Protein AF-A0A7K1GEZ7-F1 (afdb_monomer)

Organism: NCBI:txid2608631

Nearest PDB structures (foldseek):
  7lc1-assembly2_D  TM=5.191E-01  e=5.377E-01  Homo sapiens
  7lc1-assembly1_B  TM=4.819E-01  e=4.495E-01  Homo sapiens
  3voq-assembly1_B  TM=4.378E-01  e=1.241E+00  Homo sapiens
  3voq-assembly1_A  TM=4.626E-01  e=1.318E+00  Homo sapiens
  9bk6-assembly1_A  TM=2.310E-01  e=8.398E+00  synthetic construct

Foldseek 3Di:
DVVVVVVVVVVVVPPLVPPDLVLVVLLQVLLVLQFWGKDAPVHDHDCPCVVVLVVQVVVVVDDDDPSLLADDDNVLVLLQLVLLQVVVVVPDDDDRQDSRQKMKIWGHDDPADDPDPPVPACSQRKMKIDGLLFPWDKAWPDDDPQFKTKIKIFTDDDFDMFMDRDVVCSVVVPTHDGDRMDIHMGGDGNCSVVSSVSSVVSSNVVSVSD

Structure (mmCIF, N/CA/C/O backbone):
data_AF-A0A7K1GEZ7-F1
#
_entry.id   AF-A0A7K1GEZ7-F1
#
loop_
_atom_site.group_PDB
_atom_site.id
_atom_site.type_symbol
_atom_site.label_atom_id
_atom_site.label_alt_id
_atom_site.label_comp_id
_atom_site.label_asym_id
_atom_site.label_entity_id
_atom_site.label_seq_id
_atom_site.pdbx_PDB_ins_code
_atom_site.Cartn_x
_atom_site.Cartn_y
_atom_site.Cartn_z
_atom_site.occupancy
_atom_site.B_iso_or_equiv
_atom_site.auth_seq_id
_atom_site.auth_comp_id
_atom_site.auth_asym_id
_atom_site.auth_atom_id
_atom_site.pdbx_PDB_model_num
ATOM 1 N N . MET A 1 1 ? -52.061 3.712 2.146 1.00 46.78 1 MET A N 1
ATOM 2 C CA . MET A 1 1 ? -51.092 4.282 1.176 1.00 46.78 1 MET A CA 1
ATOM 3 C C . MET A 1 1 ? -49.855 4.947 1.790 1.00 46.78 1 MET A C 1
ATOM 5 O O . MET A 1 1 ? -48.861 5.024 1.088 1.00 46.78 1 MET A O 1
ATOM 9 N N . LYS A 1 2 ? -49.847 5.390 3.061 1.00 44.12 2 LYS A N 1
ATOM 10 C CA . LYS A 1 2 ? -48.649 6.010 3.669 1.00 44.12 2 LYS A CA 1
ATOM 11 C C . LYS A 1 2 ? -47.581 5.017 4.170 1.00 44.12 2 LYS A C 1
ATOM 13 O O . LYS A 1 2 ? -46.416 5.378 4.179 1.00 44.12 2 LYS A O 1
ATOM 18 N N . SER A 1 3 ? -47.938 3.767 4.491 1.00 50.91 3 SER A N 1
ATOM 19 C CA . SER A 1 3 ? -46.967 2.765 4.986 1.00 50.91 3 SER A CA 1
ATOM 20 C C . SER A 1 3 ? -46.185 2.012 3.905 1.00 50.91 3 SER A C 1
ATOM 22 O O . SER A 1 3 ? -45.177 1.393 4.220 1.00 50.91 3 SER A O 1
ATOM 24 N N . LEU A 1 4 ? -46.620 2.051 2.639 1.00 44.72 4 LEU A N 1
ATOM 25 C CA . LEU A 1 4 ? -45.930 1.332 1.556 1.00 44.72 4 LEU A CA 1
ATOM 26 C C . LEU A 1 4 ? -44.699 2.100 1.040 1.00 44.72 4 LEU A C 1
ATOM 28 O O . LEU A 1 4 ? -43.738 1.499 0.574 1.00 44.72 4 LEU A O 1
ATOM 32 N N . ILE A 1 5 ? -44.719 3.432 1.160 1.00 51.38 5 ILE A N 1
ATOM 33 C CA . ILE A 1 5 ? -43.642 4.313 0.687 1.00 51.38 5 ILE A CA 1
ATOM 34 C C . ILE A 1 5 ? -42.434 4.251 1.634 1.00 51.38 5 ILE A C 1
ATOM 36 O O . ILE A 1 5 ? -41.300 4.302 1.173 1.00 51.38 5 ILE A O 1
ATOM 40 N N . THR A 1 6 ? -42.655 4.048 2.937 1.00 50.06 6 THR A N 1
ATOM 41 C CA . THR A 1 6 ? -41.576 3.941 3.933 1.00 50.06 6 THR A CA 1
ATOM 42 C C . THR A 1 6 ? -40.783 2.636 3.822 1.00 50.06 6 THR A C 1
ATOM 44 O O . THR A 1 6 ? -39.606 2.603 4.162 1.00 50.06 6 THR A O 1
ATOM 47 N N . LEU A 1 7 ? -41.403 1.556 3.331 1.00 43.03 7 LEU A N 1
ATOM 48 C CA . LEU A 1 7 ? -40.734 0.260 3.178 1.00 43.03 7 LEU A CA 1
ATOM 49 C C . LEU A 1 7 ? -39.846 0.213 1.920 1.00 43.03 7 LEU A C 1
ATOM 51 O O . LEU A 1 7 ? -38.801 -0.432 1.924 1.00 43.03 7 LEU A O 1
ATOM 55 N N . LEU A 1 8 ? -40.222 0.946 0.864 1.00 43.62 8 LEU A N 1
ATOM 56 C CA . LEU A 1 8 ? -39.434 1.037 -0.369 1.00 43.62 8 LEU A CA 1
ATOM 57 C C . LEU A 1 8 ? -38.213 1.962 -0.246 1.00 43.62 8 LEU A C 1
ATOM 59 O O . LEU A 1 8 ? -37.217 1.734 -0.929 1.00 43.62 8 LEU A O 1
ATOM 63 N N . THR A 1 9 ? -38.241 2.968 0.632 1.00 45.47 9 THR A N 1
ATOM 64 C CA . THR A 1 9 ? -37.072 3.834 0.872 1.00 45.47 9 THR A CA 1
ATOM 65 C C . THR A 1 9 ? -35.997 3.176 1.737 1.00 45.47 9 THR A C 1
ATOM 67 O O . THR A 1 9 ? -34.827 3.511 1.583 1.00 45.47 9 THR A O 1
ATOM 70 N N . LEU A 1 10 ? -36.341 2.190 2.573 1.00 44.19 10 LEU A N 1
ATOM 71 C CA . LEU A 1 10 ? -35.357 1.416 3.345 1.00 44.19 10 LEU A CA 1
ATOM 72 C C . LEU A 1 10 ? -34.621 0.353 2.514 1.00 44.19 10 LEU A C 1
ATOM 74 O O . LEU A 1 10 ? -33.504 -0.025 2.863 1.00 44.19 10 LEU A O 1
ATOM 78 N N . PHE A 1 11 ? -35.188 -0.087 1.387 1.00 39.75 11 PHE A N 1
ATOM 79 C CA . PHE A 1 11 ? -34.549 -1.091 0.528 1.00 39.75 11 PHE A CA 1
ATOM 80 C C . PHE A 1 11 ? -33.395 -0.529 -0.321 1.00 39.75 11 PHE A C 1
ATOM 82 O O . PHE A 1 11 ? -32.536 -1.282 -0.771 1.00 39.75 11 PHE A O 1
ATOM 89 N N . PHE A 1 12 ? -33.319 0.795 -0.495 1.00 42.12 12 PHE A N 1
ATOM 90 C CA . PHE A 1 12 ? -32.225 1.449 -1.225 1.00 42.12 12 PHE A CA 1
ATOM 91 C C . PHE A 1 12 ? -30.972 1.724 -0.377 1.00 42.12 12 PHE A C 1
ATOM 93 O O . PHE A 1 12 ? -29.952 2.138 -0.923 1.00 42.12 12 PHE A O 1
ATOM 100 N N . CYS A 1 13 ? -31.006 1.463 0.934 1.00 41.31 13 CYS A N 1
ATOM 101 C CA . CYS A 1 13 ? -29.849 1.657 1.815 1.00 41.31 13 CYS A CA 1
ATOM 102 C C . CYS A 1 13 ? -29.000 0.391 2.028 1.00 41.31 13 CYS A C 1
ATOM 104 O O . CYS A 1 13 ? -27.970 0.467 2.689 1.00 41.31 13 CYS A O 1
ATOM 106 N N . LEU A 1 14 ? -29.388 -0.754 1.457 1.00 40.16 14 LEU A N 1
ATOM 107 C CA . LEU A 1 14 ? -28.721 -2.047 1.662 1.00 40.16 14 LEU A CA 1
ATOM 108 C C . LEU A 1 14 ? -28.053 -2.593 0.394 1.00 40.16 14 LEU A C 1
ATOM 110 O O . LEU A 1 14 ? -27.965 -3.805 0.203 1.00 40.16 14 LEU A O 1
ATOM 114 N N . THR A 1 15 ? -27.491 -1.730 -0.458 1.00 40.56 15 THR A N 1
ATOM 115 C CA . THR A 1 15 ? -26.377 -2.192 -1.297 1.00 40.56 15 THR A CA 1
ATOM 116 C C . THR A 1 15 ? -25.166 -2.376 -0.387 1.00 40.56 15 THR A C 1
ATOM 118 O O . THR A 1 15 ? -24.282 -1.522 -0.319 1.00 40.56 15 THR A O 1
ATOM 121 N N . CYS A 1 16 ? -25.150 -3.483 0.357 1.00 36.88 16 CYS A N 1
ATOM 122 C CA . CYS A 1 16 ? -23.925 -4.067 0.866 1.00 36.88 16 CYS A CA 1
ATOM 123 C C . CYS A 1 16 ? -23.048 -4.315 -0.361 1.00 36.88 16 CYS A C 1
ATOM 125 O O . CYS A 1 16 ? -23.257 -5.270 -1.107 1.00 36.88 16 CYS A O 1
ATOM 127 N N . TYR A 1 17 ? -22.117 -3.400 -0.620 1.00 42.62 17 TYR A N 1
ATOM 128 C CA . TYR A 1 17 ? -21.063 -3.609 -1.595 1.00 42.62 17 TYR A CA 1
ATOM 129 C C . TYR A 1 17 ? -20.196 -4.743 -1.052 1.00 42.62 17 TYR A C 1
ATOM 131 O O . TYR A 1 17 ? -19.247 -4.502 -0.315 1.00 42.62 17 TYR A O 1
ATOM 139 N N . SER A 1 18 ? -20.535 -5.998 -1.358 1.00 38.00 18 SER A N 1
ATOM 140 C CA . SER A 1 18 ? -19.580 -7.078 -1.154 1.00 38.00 18 SER A CA 1
ATOM 141 C C . SER A 1 18 ? -18.398 -6.772 -2.064 1.00 38.00 18 SER A C 1
ATOM 143 O O . SER A 1 18 ? -18.553 -6.733 -3.285 1.00 38.00 18 SER A O 1
ATOM 145 N N . LEU A 1 19 ? -17.234 -6.500 -1.477 1.00 48.38 19 LEU A N 1
ATOM 146 C CA . LEU A 1 19 ? -15.983 -6.367 -2.217 1.00 48.38 19 LEU A CA 1
ATOM 147 C C . LEU A 1 19 ? -15.743 -7.661 -2.996 1.00 48.38 19 LEU A C 1
ATOM 149 O O . LEU A 1 19 ? -15.244 -8.639 -2.438 1.00 48.38 19 LEU A O 1
ATOM 153 N N . ASN A 1 20 ? -16.090 -7.661 -4.280 1.00 59.59 20 ASN A N 1
ATOM 154 C CA . ASN A 1 20 ? -15.708 -8.734 -5.183 1.00 59.59 20 ASN A CA 1
ATOM 155 C C . ASN A 1 20 ? -14.182 -8.727 -5.326 1.00 59.59 20 ASN A C 1
ATOM 157 O O . ASN A 1 20 ? -13.554 -7.667 -5.274 1.00 59.59 20 ASN A O 1
ATOM 161 N N . ASN A 1 21 ? -13.582 -9.897 -5.560 1.00 68.25 21 ASN A N 1
ATOM 162 C CA . ASN A 1 21 ? -12.140 -10.016 -5.824 1.00 68.25 21 ASN A CA 1
ATOM 163 C C . ASN A 1 21 ? -11.666 -9.047 -6.926 1.00 68.25 21 ASN A C 1
ATOM 165 O O . ASN A 1 21 ? -10.562 -8.522 -6.839 1.00 68.25 21 ASN A O 1
ATOM 169 N N . ASN A 1 22 ? -12.549 -8.703 -7.870 1.00 82.31 22 ASN A N 1
ATOM 170 C CA . ASN A 1 22 ? -12.292 -7.727 -8.925 1.00 82.31 22 ASN A CA 1
ATOM 171 C C . ASN A 1 22 ? -11.896 -6.322 -8.414 1.00 82.31 22 ASN A C 1
ATOM 173 O O . ASN A 1 22 ? -11.003 -5.705 -8.980 1.00 82.31 22 ASN A O 1
ATOM 177 N N . ASP A 1 23 ? -12.504 -5.807 -7.335 1.00 88.75 23 ASP A N 1
ATOM 178 C CA . ASP A 1 23 ? -12.133 -4.486 -6.790 1.00 88.75 23 ASP A CA 1
ATOM 179 C C . ASP A 1 23 ? -10.737 -4.504 -6.144 1.00 88.75 23 ASP A C 1
ATOM 181 O O . ASP A 1 23 ? -10.025 -3.497 -6.165 1.00 88.75 23 ASP A O 1
ATOM 185 N N . TRP A 1 24 ? -10.349 -5.642 -5.559 1.00 92.19 24 TRP A N 1
ATOM 186 C CA . TRP A 1 24 ? -9.016 -5.824 -4.988 1.00 92.19 24 TRP A CA 1
ATOM 187 C C . TRP A 1 24 ? -7.954 -5.944 -6.078 1.00 92.19 24 TRP A C 1
ATOM 189 O O . TRP A 1 24 ? -6.945 -5.248 -6.008 1.00 92.19 24 TRP A O 1
ATOM 199 N N . ASP A 1 25 ? -8.208 -6.755 -7.104 1.00 91.69 25 ASP A N 1
ATOM 200 C CA . ASP A 1 25 ? -7.295 -6.920 -8.237 1.00 91.69 25 ASP A CA 1
ATOM 201 C C . ASP A 1 25 ? -7.085 -5.575 -8.960 1.00 91.69 25 ASP A C 1
ATOM 203 O O . ASP A 1 25 ? -5.953 -5.142 -9.175 1.00 91.69 25 ASP A O 1
ATOM 207 N N . GLU A 1 26 ? -8.163 -4.822 -9.199 1.00 93.88 26 GLU A N 1
ATOM 208 C CA . GLU A 1 26 ? -8.089 -3.457 -9.722 1.00 93.88 26 GLU A CA 1
ATOM 209 C C . GLU A 1 26 ? -7.278 -2.510 -8.818 1.00 93.88 26 GLU A C 1
ATOM 211 O O . GLU A 1 26 ? -6.559 -1.622 -9.301 1.00 93.88 26 GLU A O 1
ATOM 216 N N . LEU A 1 27 ? -7.420 -2.627 -7.495 1.00 95.19 27 LEU A N 1
ATOM 217 C CA . LEU A 1 27 ? -6.650 -1.816 -6.559 1.00 95.19 27 LEU A CA 1
ATOM 218 C C . LEU A 1 27 ? -5.159 -2.155 -6.649 1.00 95.19 27 LEU A C 1
ATOM 220 O O . LEU A 1 27 ? -4.364 -1.222 -6.770 1.00 95.19 27 LEU A O 1
ATOM 224 N N . ILE A 1 28 ? -4.804 -3.442 -6.652 1.00 93.50 28 ILE A N 1
ATOM 225 C CA . ILE A 1 28 ? -3.429 -3.933 -6.812 1.00 93.50 28 ILE A CA 1
ATOM 226 C C . ILE A 1 28 ? -2.803 -3.373 -8.088 1.00 93.50 28 ILE A C 1
ATOM 228 O O . ILE A 1 28 ? -1.746 -2.751 -8.017 1.00 93.50 28 ILE A O 1
ATOM 232 N N . GLU A 1 29 ? -3.485 -3.482 -9.230 1.00 92.56 29 GLU A N 1
ATOM 233 C CA . GLU A 1 29 ? -2.995 -2.928 -10.499 1.00 92.56 29 GLU A CA 1
ATOM 234 C C . GLU A 1 29 ? -2.720 -1.424 -10.401 1.00 92.56 29 GLU A C 1
ATOM 236 O O . GLU A 1 29 ? -1.674 -0.935 -10.826 1.00 92.56 29 GLU A O 1
ATOM 241 N N . SER A 1 30 ? -3.643 -0.667 -9.798 1.00 94.00 30 SER A N 1
ATOM 242 C CA . SER A 1 30 ? -3.446 0.777 -9.634 1.00 94.00 30 SER A CA 1
ATOM 243 C C . SER A 1 30 ? -2.365 1.139 -8.614 1.00 94.00 30 SER A C 1
ATOM 245 O O . SER A 1 30 ? -1.793 2.224 -8.705 1.00 94.00 30 SER A O 1
ATOM 247 N N . ALA A 1 31 ? -2.098 0.263 -7.644 1.00 93.75 31 ALA A N 1
ATOM 248 C CA . ALA A 1 31 ? -1.025 0.428 -6.676 1.00 93.75 31 ALA A CA 1
ATOM 249 C C . ALA A 1 31 ? 0.337 0.181 -7.337 1.00 93.75 31 ALA A C 1
ATOM 251 O O . ALA A 1 31 ? 1.254 0.981 -7.146 1.00 93.75 31 ALA A O 1
ATOM 252 N N . HIS A 1 32 ? 0.454 -0.839 -8.196 1.00 90.38 32 HIS A N 1
ATOM 253 C CA . HIS A 1 32 ? 1.672 -1.070 -8.979 1.00 90.38 32 HIS A CA 1
ATOM 254 C C . HIS A 1 32 ? 2.007 0.141 -9.848 1.00 90.38 32 HIS A C 1
ATOM 256 O O . HIS A 1 32 ? 3.144 0.606 -9.885 1.00 90.38 32 HIS A O 1
ATOM 262 N N . ASP A 1 33 ? 0.978 0.734 -10.448 1.00 88.62 33 ASP A N 1
ATOM 263 C CA . ASP A 1 33 ? 1.053 1.971 -11.219 1.00 88.62 33 ASP A CA 1
ATOM 264 C C . ASP A 1 33 ? 1.638 3.165 -10.439 1.00 88.62 33 ASP A C 1
ATOM 266 O O . ASP A 1 33 ? 2.107 4.128 -11.055 1.00 88.62 33 ASP A O 1
ATOM 270 N N . ILE A 1 34 ? 1.602 3.120 -9.102 1.00 89.19 34 ILE A N 1
ATOM 271 C CA . ILE A 1 34 ? 2.198 4.123 -8.216 1.00 89.19 34 ILE A CA 1
ATOM 272 C C . ILE A 1 34 ? 3.382 3.611 -7.389 1.00 89.19 34 ILE A C 1
ATOM 274 O O . ILE A 1 34 ? 3.847 4.345 -6.522 1.00 89.19 34 ILE A O 1
ATOM 278 N N . GLY A 1 35 ? 3.924 2.431 -7.707 1.00 86.62 35 GLY A N 1
ATOM 279 C CA . GLY A 1 35 ? 5.172 1.928 -7.120 1.00 86.62 35 GLY A CA 1
ATOM 280 C C . GLY A 1 35 ? 4.988 1.126 -5.840 1.00 86.62 35 GLY A C 1
ATOM 281 O O . GLY A 1 35 ? 5.929 1.001 -5.063 1.00 86.62 35 GLY A O 1
ATOM 282 N N . TYR A 1 36 ? 3.794 0.577 -5.609 1.00 90.00 36 TYR A N 1
ATOM 283 C CA . TYR A 1 36 ? 3.517 -0.258 -4.444 1.00 90.00 36 TYR A CA 1
ATOM 284 C C . TYR A 1 36 ? 2.779 -1.538 -4.809 1.00 90.00 36 TYR A C 1
ATOM 286 O O . TYR A 1 36 ? 1.773 -1.500 -5.506 1.00 90.00 36 TYR A O 1
ATOM 294 N N . CYS A 1 37 ? 3.205 -2.661 -4.244 1.00 90.88 37 CYS A N 1
ATOM 295 C CA . CYS A 1 37 ? 2.381 -3.857 -4.123 1.00 90.88 37 CYS A CA 1
ATOM 296 C C . CYS A 1 37 ? 1.632 -3.824 -2.784 1.00 90.88 37 CYS A C 1
ATOM 298 O O . CYS A 1 37 ? 2.192 -3.384 -1.779 1.00 90.88 37 CYS A O 1
ATOM 300 N N . LEU A 1 38 ? 0.379 -4.288 -2.751 1.00 94.50 38 LEU A N 1
ATOM 301 C CA . LEU A 1 38 ? -0.410 -4.325 -1.514 1.00 94.50 38 LEU A CA 1
ATOM 302 C C . LEU A 1 38 ? -0.593 -5.746 -0.991 1.00 94.50 38 LEU A C 1
ATOM 304 O O . LEU A 1 38 ? -0.631 -6.709 -1.757 1.00 94.50 38 LEU A O 1
ATOM 308 N N . TYR A 1 39 ? -0.777 -5.854 0.320 1.00 94.44 39 TYR A N 1
ATOM 309 C CA . TYR A 1 39 ? -1.164 -7.081 1.000 1.00 94.44 39 TYR A CA 1
ATOM 310 C C . TYR A 1 39 ? -2.253 -6.816 2.044 1.00 94.44 39 TYR A C 1
ATOM 312 O O . TYR A 1 39 ? -2.195 -5.839 2.790 1.00 94.44 39 TYR A O 1
ATOM 320 N N . ASN A 1 40 ? -3.232 -7.717 2.111 1.00 94.81 40 ASN A N 1
ATOM 321 C CA . ASN A 1 40 ? -4.247 -7.795 3.156 1.00 94.81 40 ASN A CA 1
ATOM 322 C C . ASN A 1 40 ? -4.573 -9.274 3.398 1.00 94.81 40 ASN A C 1
ATOM 324 O O . ASN A 1 40 ? -4.687 -10.041 2.446 1.00 94.81 40 ASN A O 1
ATOM 328 N N . VAL A 1 41 ? -4.758 -9.666 4.659 1.00 92.75 41 VAL A N 1
ATOM 329 C CA . VAL A 1 41 ? -4.885 -11.081 5.054 1.00 92.75 41 VAL A CA 1
ATOM 330 C C . VAL A 1 41 ? -6.129 -11.793 4.501 1.00 92.75 41 VAL A C 1
ATOM 332 O O . VAL A 1 41 ? -6.136 -13.015 4.406 1.00 92.75 41 VAL A O 1
ATOM 335 N N . ASN A 1 42 ? -7.179 -11.054 4.126 1.00 90.06 42 ASN A N 1
ATOM 336 C CA . ASN A 1 42 ? -8.421 -11.618 3.580 1.00 90.06 42 ASN A CA 1
ATOM 337 C C . ASN A 1 42 ? -8.506 -11.530 2.054 1.00 90.06 42 ASN A C 1
ATOM 339 O O . ASN A 1 42 ? -9.554 -11.828 1.475 1.00 90.06 42 ASN A O 1
ATOM 343 N N . LYS A 1 43 ? -7.464 -11.025 1.398 1.00 91.50 43 LYS A N 1
ATOM 344 C CA . LYS A 1 43 ? -7.471 -10.777 -0.038 1.00 91.50 43 LYS A CA 1
ATOM 345 C C . LYS A 1 43 ? -6.469 -11.684 -0.730 1.00 91.50 43 LYS A C 1
ATOM 347 O O . LYS A 1 43 ? -5.502 -12.140 -0.132 1.00 91.50 43 LYS A O 1
ATOM 352 N N . LYS A 1 44 ? -6.719 -11.946 -2.013 1.00 90.75 44 LYS A N 1
ATOM 353 C CA . LYS A 1 44 ? -5.822 -12.748 -2.842 1.00 90.75 44 LYS A CA 1
ATOM 354 C C . LYS A 1 44 ? -4.434 -12.097 -2.881 1.00 90.75 44 LYS A C 1
ATOM 356 O O . LYS A 1 44 ? -4.323 -10.896 -3.143 1.00 90.75 44 LYS A O 1
ATOM 361 N N . PHE A 1 45 ? -3.396 -12.897 -2.637 1.00 90.69 45 PHE A N 1
ATOM 362 C CA . PHE A 1 45 ? -2.010 -12.453 -2.722 1.00 90.69 45 PHE A CA 1
ATOM 363 C C . PHE A 1 45 ? -1.630 -12.059 -4.157 1.00 90.69 45 PHE A C 1
ATOM 365 O O . PHE A 1 45 ? -2.084 -12.665 -5.134 1.00 90.69 45 PHE A O 1
ATOM 372 N N . CYS A 1 46 ? -0.807 -11.018 -4.289 1.00 88.88 46 CYS A N 1
ATOM 373 C CA . CYS A 1 46 ? -0.346 -10.541 -5.585 1.00 88.88 46 CYS A CA 1
ATOM 374 C C . CYS A 1 46 ? 0.778 -11.433 -6.122 1.00 88.88 46 CYS A C 1
ATOM 376 O O . CYS A 1 46 ? 1.887 -11.438 -5.596 1.00 88.88 46 CYS A O 1
ATOM 378 N N . ASN A 1 47 ? 0.502 -12.125 -7.226 1.00 82.88 47 ASN A N 1
ATOM 379 C CA . ASN A 1 47 ? 1.444 -13.057 -7.850 1.00 82.88 47 ASN A CA 1
ATOM 380 C C . ASN A 1 47 ? 2.208 -12.462 -9.047 1.00 82.88 47 ASN A C 1
ATOM 382 O O . ASN A 1 47 ? 2.990 -13.174 -9.670 1.00 82.88 47 ASN A O 1
ATOM 386 N N . GLN A 1 48 ? 2.010 -11.177 -9.377 1.00 81.25 48 GLN A N 1
ATOM 387 C CA . GLN A 1 48 ? 2.624 -10.551 -10.565 1.00 81.25 48 GLN A CA 1
ATOM 388 C C . GLN A 1 48 ? 4.158 -10.482 -10.500 1.00 81.25 48 GLN A C 1
ATOM 390 O O . GLN A 1 48 ? 4.807 -10.303 -11.522 1.00 81.25 48 GLN A O 1
ATOM 395 N N . HIS A 1 49 ? 4.737 -10.661 -9.313 1.00 76.81 49 HIS A N 1
ATOM 396 C CA . HIS A 1 49 ? 6.178 -10.556 -9.075 1.00 76.81 49 HIS A CA 1
ATOM 397 C C . HIS A 1 49 ? 6.885 -11.921 -9.015 1.00 76.81 49 HIS A C 1
ATOM 399 O O . HIS A 1 49 ? 8.098 -11.980 -8.842 1.00 76.81 49 HIS A O 1
ATOM 405 N N . ILE A 1 50 ? 6.148 -13.033 -9.144 1.00 73.69 50 ILE A N 1
ATOM 406 C CA . ILE A 1 50 ? 6.699 -14.392 -8.987 1.00 73.69 50 ILE A CA 1
ATOM 407 C C . ILE A 1 50 ? 7.653 -14.756 -10.126 1.00 73.69 50 ILE A C 1
ATOM 409 O O . ILE A 1 50 ? 8.690 -15.367 -9.883 1.00 73.69 50 ILE A O 1
ATOM 413 N N . GLU A 1 51 ? 7.320 -14.394 -11.363 1.00 72.38 51 GLU A N 1
ATOM 414 C CA . GLU A 1 51 ? 8.160 -14.709 -12.524 1.00 72.38 51 GLU A CA 1
ATOM 415 C C . GLU A 1 51 ? 9.505 -13.982 -12.447 1.00 72.38 51 GLU A C 1
ATOM 417 O O . GLU A 1 51 ? 10.550 -14.606 -12.618 1.00 72.38 51 GLU A O 1
ATOM 422 N N . GLU A 1 52 ? 9.479 -12.697 -12.091 1.00 70.88 52 GLU A N 1
ATOM 423 C CA . GLU A 1 52 ? 10.682 -11.888 -11.897 1.00 70.88 52 GLU A CA 1
ATOM 424 C C . GLU A 1 52 ? 11.523 -12.391 -10.719 1.00 70.88 52 GLU A C 1
ATOM 426 O O . GLU A 1 52 ? 12.739 -12.521 -10.834 1.00 70.88 52 GLU A O 1
ATOM 431 N N . TYR A 1 53 ? 10.883 -12.771 -9.609 1.00 71.44 53 TYR A N 1
ATOM 432 C CA . TYR A 1 53 ? 11.564 -13.432 -8.497 1.00 71.44 53 TYR A CA 1
ATOM 433 C C . TYR A 1 53 ? 12.280 -14.711 -8.949 1.00 71.44 53 TYR A C 1
ATOM 435 O O . TYR A 1 53 ? 13.464 -14.888 -8.673 1.00 71.44 53 TYR A O 1
ATOM 443 N N . ASN A 1 54 ? 11.579 -15.596 -9.662 1.00 73.38 54 ASN A N 1
ATOM 444 C CA . ASN A 1 54 ? 12.142 -16.861 -10.133 1.00 73.38 54 ASN A CA 1
ATOM 445 C C . ASN A 1 54 ? 13.298 -16.636 -11.114 1.00 73.38 54 ASN A C 1
ATOM 447 O O . ASN A 1 54 ? 14.287 -17.369 -11.066 1.00 73.38 54 ASN A O 1
ATOM 451 N N . ARG A 1 55 ? 13.191 -15.618 -11.978 1.00 73.69 55 ARG A N 1
ATOM 452 C CA . ARG A 1 55 ? 14.263 -15.196 -12.885 1.00 73.69 55 ARG A CA 1
ATOM 453 C C . ARG A 1 55 ? 15.498 -14.755 -12.099 1.00 73.69 55 ARG A C 1
ATOM 455 O O . ARG A 1 55 ? 16.568 -15.314 -12.309 1.00 73.69 55 ARG A O 1
ATOM 462 N N . LEU A 1 56 ? 15.333 -13.824 -11.159 1.00 69.00 56 LEU A N 1
ATOM 463 C CA . LEU A 1 56 ? 16.426 -13.286 -10.348 1.00 69.00 56 LEU A CA 1
ATOM 464 C C . LEU A 1 56 ? 17.103 -14.364 -9.489 1.00 69.00 56 LEU A C 1
ATOM 466 O O . LEU A 1 56 ? 18.325 -14.424 -9.453 1.00 69.00 56 LEU A O 1
ATOM 470 N N . VAL A 1 57 ? 16.333 -15.255 -8.854 1.00 69.94 57 VAL A N 1
ATOM 471 C CA . VAL A 1 57 ? 16.878 -16.382 -8.071 1.00 69.94 57 VAL A CA 1
ATOM 472 C C . VAL A 1 57 ? 17.733 -17.306 -8.938 1.00 69.94 57 VAL A C 1
ATOM 474 O O . VAL A 1 57 ? 18.790 -17.754 -8.498 1.00 69.94 57 VAL A O 1
ATOM 477 N N . LYS A 1 58 ? 17.283 -17.593 -10.165 1.00 74.38 58 LYS A N 1
ATOM 478 C CA . LYS A 1 58 ? 18.006 -18.455 -11.104 1.00 74.38 58 LYS A CA 1
ATOM 479 C C . LYS A 1 58 ? 19.295 -17.806 -11.617 1.00 74.38 58 LYS A C 1
ATOM 481 O O . LYS A 1 58 ? 20.255 -18.517 -11.868 1.00 74.38 58 LYS A O 1
ATOM 486 N N . GLU A 1 59 ? 19.310 -16.487 -11.788 1.00 70.00 59 GLU A N 1
ATOM 487 C CA . GLU A 1 59 ? 20.482 -15.747 -12.274 1.00 70.00 59 GLU A CA 1
ATOM 488 C C . GLU A 1 59 ? 21.574 -15.570 -11.216 1.00 70.00 59 GLU A C 1
ATOM 490 O O . GLU A 1 59 ? 22.735 -15.401 -11.579 1.00 70.00 59 GLU A O 1
ATOM 495 N N . THR A 1 60 ? 21.231 -15.598 -9.925 1.00 63.50 60 THR A N 1
ATOM 496 C CA . THR A 1 60 ? 22.204 -15.287 -8.870 1.00 63.50 60 THR A CA 1
ATOM 497 C C . THR A 1 60 ? 23.108 -16.446 -8.452 1.00 63.50 60 THR A C 1
ATOM 499 O O . THR A 1 60 ? 24.175 -16.133 -7.955 1.00 63.50 60 THR A O 1
ATOM 502 N N . GLU A 1 61 ? 22.722 -17.715 -8.664 1.00 59.44 61 GLU A N 1
ATOM 503 C CA . GLU A 1 61 ? 23.412 -19.003 -8.352 1.00 59.44 61 GLU A CA 1
ATOM 504 C C . GLU A 1 61 ? 24.203 -19.182 -7.024 1.00 59.44 61 GLU A C 1
ATOM 506 O O . GLU A 1 61 ? 24.379 -20.322 -6.612 1.00 59.44 61 GLU A O 1
ATOM 511 N N . ASP A 1 62 ? 24.602 -18.146 -6.289 1.00 50.78 62 ASP A N 1
ATOM 512 C CA . ASP A 1 62 ? 25.191 -18.190 -4.951 1.00 50.78 62 ASP A CA 1
ATOM 513 C C . ASP A 1 62 ? 25.218 -16.776 -4.333 1.00 50.78 62 ASP A C 1
ATOM 515 O O . ASP A 1 62 ? 25.327 -15.779 -5.044 1.00 50.78 62 ASP A O 1
ATOM 519 N N . VAL A 1 63 ? 25.195 -16.710 -2.995 1.00 47.28 63 VAL A N 1
ATOM 520 C CA . VAL A 1 63 ? 25.099 -15.520 -2.109 1.00 47.28 63 VAL A CA 1
ATOM 521 C C . VAL A 1 63 ? 23.652 -15.192 -1.708 1.00 47.28 63 VAL A C 1
ATOM 523 O O . VAL A 1 63 ? 22.808 -14.875 -2.543 1.00 47.28 63 VAL A O 1
ATOM 526 N N . GLU A 1 64 ? 23.370 -15.290 -0.399 1.00 51.84 64 GLU A N 1
ATOM 527 C CA . GLU A 1 64 ? 22.075 -14.997 0.242 1.00 51.84 64 GLU A CA 1
ATOM 528 C C . GLU A 1 64 ? 21.331 -13.838 -0.450 1.00 51.84 64 GLU A C 1
ATOM 530 O O . GLU A 1 64 ? 21.850 -12.718 -0.480 1.00 51.84 64 GLU A O 1
ATOM 535 N N . PRO A 1 65 ? 20.140 -14.054 -1.038 1.00 51.22 65 PRO A N 1
ATOM 536 C CA . PRO A 1 65 ? 19.746 -13.228 -2.163 1.00 51.22 65 PRO A CA 1
ATOM 537 C C . PRO A 1 65 ? 19.270 -11.850 -1.704 1.00 51.22 65 PRO A C 1
ATOM 539 O O . PRO A 1 65 ? 18.176 -11.693 -1.155 1.00 51.22 65 PRO A O 1
ATOM 542 N N . GLU A 1 66 ? 20.004 -10.812 -2.098 1.00 53.56 66 GLU A N 1
ATOM 543 C CA . GLU A 1 66 ? 19.472 -9.449 -2.237 1.00 53.56 66 GLU A CA 1
ATOM 544 C C . GLU A 1 66 ? 18.256 -9.396 -3.193 1.00 53.56 66 GLU A C 1
ATOM 546 O O . GLU A 1 66 ? 17.524 -8.411 -3.242 1.00 53.56 66 GLU A O 1
ATOM 551 N N . VAL A 1 67 ? 17.955 -10.496 -3.899 1.00 54.09 67 VAL A N 1
ATOM 552 C CA . VAL A 1 67 ? 16.717 -10.724 -4.665 1.00 54.09 67 VAL A CA 1
ATOM 553 C C . VAL A 1 67 ? 15.454 -10.495 -3.819 1.00 54.09 67 VAL A C 1
ATOM 555 O O . VAL A 1 67 ? 14.408 -10.099 -4.338 1.00 54.09 67 VAL A O 1
ATOM 558 N N . HIS A 1 68 ? 15.531 -10.671 -2.497 1.00 54.72 68 HIS A N 1
ATOM 559 C CA . HIS A 1 68 ? 14.414 -10.380 -1.599 1.00 54.72 68 HIS A CA 1
ATOM 560 C C . HIS A 1 68 ? 14.040 -8.885 -1.513 1.00 54.72 68 HIS A C 1
ATOM 562 O O . HIS A 1 68 ? 12.999 -8.559 -0.944 1.00 54.72 68 HIS A O 1
ATOM 568 N N . HIS A 1 69 ? 14.839 -7.975 -2.085 1.00 56.22 69 HIS A N 1
ATOM 569 C CA . HIS A 1 69 ? 14.522 -6.542 -2.163 1.00 56.22 69 HIS A CA 1
ATOM 570 C C . HIS A 1 69 ? 13.403 -6.218 -3.154 1.00 56.22 69 HIS A C 1
ATOM 572 O O . HIS A 1 69 ? 12.811 -5.143 -3.067 1.00 56.22 69 HIS A O 1
ATOM 578 N N . PHE A 1 70 ? 13.134 -7.113 -4.106 1.00 59.88 70 PHE A N 1
ATOM 579 C CA . PHE A 1 70 ? 12.281 -6.805 -5.252 1.00 59.88 70 PHE A CA 1
ATOM 580 C C . PHE A 1 70 ? 10.869 -7.363 -5.113 1.00 59.88 70 PHE A C 1
ATOM 582 O O . PHE A 1 70 ? 9.944 -6.839 -5.731 1.00 59.88 70 PHE A O 1
ATOM 589 N N . VAL A 1 71 ? 10.684 -8.404 -4.293 1.00 72.19 71 VAL A N 1
ATOM 590 C CA . VAL A 1 71 ? 9.426 -9.155 -4.244 1.00 72.19 71 VAL A CA 1
ATOM 591 C C . VAL A 1 71 ? 8.977 -9.410 -2.813 1.00 72.19 71 VAL A C 1
ATOM 593 O O . VAL A 1 71 ? 9.662 -10.047 -2.013 1.00 72.19 71 VAL A O 1
ATOM 596 N N . MET A 1 72 ? 7.770 -8.936 -2.506 1.00 79.12 72 MET A N 1
ATOM 597 C CA . MET A 1 72 ? 7.084 -9.247 -1.259 1.00 79.12 72 MET A CA 1
ATOM 598 C C . MET A 1 72 ? 6.771 -10.748 -1.194 1.00 79.12 72 MET A C 1
ATOM 600 O O . MET A 1 72 ? 6.224 -11.305 -2.142 1.00 79.12 72 MET A O 1
ATOM 604 N N . ARG A 1 73 ? 7.060 -11.399 -0.060 1.00 81.06 73 ARG A N 1
ATOM 605 C CA . ARG A 1 73 ? 6.595 -12.765 0.237 1.00 81.06 73 ARG A CA 1
ATOM 606 C C . ARG A 1 73 ? 5.351 -12.729 1.115 1.00 81.06 73 ARG A C 1
ATOM 608 O O . ARG A 1 73 ? 5.306 -11.969 2.084 1.00 81.06 73 ARG A O 1
ATOM 615 N N . GLU A 1 74 ? 4.378 -13.586 0.816 1.00 86.94 74 GLU A N 1
ATOM 616 C CA . GLU A 1 74 ? 3.106 -13.637 1.546 1.00 86.94 74 GLU A CA 1
ATOM 617 C C . GLU A 1 74 ? 3.302 -13.922 3.039 1.00 86.94 74 GLU A C 1
ATOM 619 O O . GLU A 1 74 ? 2.746 -13.220 3.879 1.00 86.94 74 GLU A O 1
ATOM 624 N N . GLU A 1 75 ? 4.153 -14.892 3.381 1.00 86.56 75 GLU A N 1
ATOM 625 C CA . GLU A 1 75 ? 4.437 -15.256 4.773 1.00 86.56 75 GLU A CA 1
ATOM 626 C C . GLU A 1 75 ? 4.981 -14.069 5.584 1.00 86.56 75 GLU A C 1
ATOM 628 O O . GLU A 1 75 ? 4.528 -13.805 6.700 1.00 86.56 75 GLU A O 1
ATOM 633 N N . TRP A 1 76 ? 5.910 -13.304 5.005 1.00 85.31 76 TRP A N 1
ATOM 634 C CA . TRP A 1 76 ? 6.503 -12.136 5.656 1.00 85.31 76 TRP A CA 1
ATOM 635 C C . TRP A 1 76 ? 5.498 -11.000 5.811 1.00 85.31 76 TRP A C 1
ATOM 637 O O . TRP A 1 76 ? 5.410 -10.392 6.880 1.00 85.31 76 TRP A O 1
ATOM 647 N N . ALA A 1 77 ? 4.698 -10.742 4.776 1.00 88.50 77 ALA A N 1
ATOM 648 C CA . ALA A 1 77 ? 3.640 -9.744 4.830 1.00 88.50 77 ALA A CA 1
ATOM 649 C C . ALA A 1 77 ? 2.580 -10.111 5.883 1.00 88.50 77 ALA A C 1
ATOM 651 O O . ALA A 1 77 ? 2.189 -9.263 6.689 1.00 88.50 77 ALA A O 1
ATOM 652 N N . LYS A 1 78 ? 2.188 -11.389 5.954 1.00 90.75 78 LYS A N 1
ATOM 653 C CA . LYS A 1 78 ? 1.276 -11.915 6.975 1.00 90.75 78 LYS A CA 1
ATOM 654 C C . LYS A 1 78 ? 1.831 -11.721 8.377 1.00 90.75 78 LYS A C 1
ATOM 656 O O . LYS A 1 78 ? 1.157 -11.121 9.209 1.00 90.75 78 LYS A O 1
ATOM 661 N N . ASN A 1 79 ? 3.057 -12.177 8.627 1.00 87.75 79 ASN A N 1
ATOM 662 C CA . ASN A 1 79 ? 3.711 -12.026 9.924 1.00 87.75 79 ASN A CA 1
ATOM 663 C C . ASN A 1 79 ? 3.777 -10.546 10.341 1.00 87.75 79 ASN A C 1
ATOM 665 O O . ASN A 1 79 ? 3.425 -10.189 11.467 1.00 87.75 79 ASN A O 1
ATOM 669 N N . ARG A 1 80 ? 4.139 -9.659 9.406 1.00 87.94 80 ARG A N 1
ATOM 670 C CA . ARG A 1 80 ? 4.241 -8.222 9.664 1.00 87.94 80 ARG A CA 1
ATOM 671 C C . ARG A 1 80 ? 2.923 -7.610 10.124 1.00 87.94 80 ARG A C 1
ATOM 673 O O . ARG A 1 80 ? 2.907 -6.879 11.113 1.00 87.94 80 ARG A O 1
ATOM 680 N N . VAL A 1 81 ? 1.842 -7.889 9.403 1.00 90.31 81 VAL A N 1
ATOM 681 C CA . VAL A 1 81 ? 0.520 -7.332 9.700 1.00 90.31 81 VAL A CA 1
ATOM 682 C C . VAL A 1 81 ? -0.024 -7.891 11.020 1.00 90.31 81 VAL A C 1
ATOM 684 O O . VAL A 1 81 ? -0.535 -7.124 11.834 1.00 90.31 81 VAL A O 1
ATOM 687 N N . THR A 1 82 ? 0.165 -9.186 11.287 1.00 89.56 82 THR A N 1
ATOM 688 C CA . THR A 1 82 ? -0.231 -9.816 12.557 1.00 89.56 82 THR A CA 1
ATOM 689 C C . THR A 1 82 ? 0.549 -9.250 13.744 1.00 89.56 82 THR A C 1
ATOM 691 O O . THR A 1 82 ? -0.057 -8.801 14.713 1.00 89.56 82 THR A O 1
ATOM 694 N N . THR A 1 83 ? 1.881 -9.176 13.650 1.00 86.69 83 THR A N 1
ATOM 695 C CA . THR A 1 83 ? 2.729 -8.624 14.721 1.00 86.69 83 THR A CA 1
ATOM 696 C C . THR A 1 83 ? 2.377 -7.163 15.005 1.00 86.69 83 THR A C 1
ATOM 698 O O . THR A 1 83 ? 2.369 -6.735 16.160 1.00 86.69 83 THR A O 1
ATOM 701 N N . TRP A 1 84 ? 2.076 -6.376 13.965 1.00 86.75 84 TRP A N 1
ATOM 702 C CA . TRP A 1 84 ? 1.625 -4.996 14.141 1.00 86.75 84 TRP A CA 1
ATOM 703 C C . TRP A 1 84 ? 0.296 -4.924 14.896 1.00 86.75 84 TRP A C 1
ATOM 705 O O . TRP A 1 84 ? 0.197 -4.181 15.873 1.00 86.75 84 TRP A O 1
ATOM 715 N N . ALA A 1 85 ? -0.689 -5.732 14.493 1.00 87.06 85 ALA A N 1
ATOM 716 C CA . ALA A 1 85 ? -1.981 -5.804 15.166 1.00 87.06 85 ALA A CA 1
ATOM 717 C C . ALA A 1 85 ? -1.835 -6.167 16.652 1.00 87.06 85 ALA A C 1
ATOM 719 O O . ALA A 1 85 ? -2.466 -5.540 17.495 1.00 87.06 85 ALA A O 1
ATOM 720 N N . GLU A 1 86 ? -0.961 -7.119 16.987 1.00 82.94 86 GLU A N 1
ATOM 721 C CA . GLU A 1 86 ? -0.700 -7.547 18.366 1.00 82.94 86 GLU A CA 1
ATOM 722 C C . GLU A 1 86 ? 0.023 -6.474 19.189 1.00 82.94 86 GLU A C 1
ATOM 724 O O . GLU A 1 86 ? -0.403 -6.147 20.296 1.00 82.94 86 GLU A O 1
ATOM 729 N N . ARG A 1 87 ? 1.098 -5.865 18.676 1.00 75.94 87 ARG A N 1
ATOM 730 C CA . ARG A 1 87 ? 1.898 -4.927 19.483 1.00 75.94 87 ARG A CA 1
ATOM 731 C C . ARG A 1 87 ? 1.196 -3.605 19.767 1.00 75.94 87 ARG A C 1
ATOM 733 O O . ARG A 1 87 ? 1.462 -3.018 20.811 1.00 75.94 87 ARG A O 1
ATOM 740 N N . VAL A 1 88 ? 0.297 -3.140 18.897 1.00 67.81 88 VAL A N 1
ATOM 741 C CA . VAL A 1 88 ? -0.490 -1.919 19.158 1.00 67.81 88 VAL A CA 1
ATOM 742 C C . VAL A 1 88 ? -1.475 -2.117 20.313 1.00 67.81 88 VAL A C 1
ATOM 744 O O . VAL A 1 88 ? -1.742 -1.163 21.039 1.00 67.81 88 VAL A O 1
ATOM 747 N N . THR A 1 89 ? -1.934 -3.349 20.556 1.00 54.12 89 THR A N 1
ATOM 748 C CA . THR A 1 89 ? -2.801 -3.658 21.710 1.00 54.12 89 THR A CA 1
ATOM 749 C C . THR A 1 89 ? -2.110 -3.594 23.061 1.00 54.12 89 THR A C 1
ATOM 751 O O . THR A 1 89 ? -2.786 -3.507 24.079 1.00 54.12 89 THR A O 1
ATOM 754 N N . GLY A 1 90 ? -0.775 -3.604 23.083 1.00 46.62 90 GLY A N 1
ATOM 755 C CA . GLY A 1 90 ? 0.007 -3.532 24.317 1.00 46.62 90 GLY A CA 1
ATOM 756 C C . GLY A 1 90 ? 0.187 -2.120 24.885 1.00 46.62 90 GLY A C 1
ATOM 757 O O . GLY A 1 90 ? 0.681 -1.987 25.998 1.00 46.62 90 GLY A O 1
ATOM 758 N N . TRP A 1 91 ? -0.188 -1.066 24.150 1.00 52.62 91 TRP A N 1
ATOM 759 C CA . TRP A 1 91 ? -0.030 0.328 24.585 1.00 52.62 91 TRP A CA 1
ATOM 760 C C . TRP A 1 91 ? -1.343 0.862 25.165 1.00 52.62 91 TRP A C 1
ATOM 762 O O . TRP A 1 91 ? -2.035 1.623 24.495 1.00 52.62 91 TRP A O 1
ATOM 772 N N . GLU A 1 92 ? -1.659 0.386 26.372 1.00 47.25 92 GLU A N 1
ATOM 773 C CA . GLU A 1 92 ? -2.605 0.845 27.419 1.00 47.25 92 GLU A CA 1
ATOM 774 C C . GLU A 1 92 ? -4.009 1.380 27.077 1.00 47.25 92 GLU A C 1
ATOM 776 O O . GLU A 1 92 ? -4.814 1.485 27.993 1.00 47.25 92 GLU A O 1
ATOM 781 N N . ASP A 1 93 ? -4.374 1.677 25.829 1.00 51.06 93 ASP A N 1
ATOM 782 C CA . ASP A 1 93 ? -5.673 2.302 25.543 1.00 51.06 93 ASP A CA 1
ATOM 783 C C . ASP A 1 93 ? -6.104 2.220 24.066 1.00 51.06 93 ASP A C 1
ATOM 785 O O . ASP A 1 93 ? -6.738 3.128 23.522 1.00 51.06 93 ASP A O 1
ATOM 789 N N . ARG A 1 94 ? -5.718 1.154 23.348 1.00 52.75 94 ARG A N 1
ATOM 790 C CA . ARG A 1 94 ? -6.127 0.966 21.945 1.00 52.75 94 ARG A CA 1
ATOM 791 C C . ARG A 1 94 ? -6.843 -0.359 21.740 1.00 52.75 94 ARG A C 1
ATOM 793 O O . ARG A 1 94 ? -6.298 -1.432 21.989 1.00 52.75 94 ARG A O 1
ATOM 800 N N . THR A 1 95 ? -8.068 -0.250 21.236 1.00 57.09 95 THR A N 1
ATOM 801 C CA . THR A 1 95 ? -8.871 -1.331 20.667 1.00 57.09 95 THR A CA 1
ATOM 802 C C . THR A 1 95 ? -7.996 -2.219 19.788 1.00 57.09 95 THR A C 1
ATOM 804 O O . THR A 1 95 ? -7.183 -1.722 19.006 1.00 57.09 95 THR A O 1
ATOM 807 N N . LYS A 1 96 ? -8.158 -3.538 19.918 1.00 67.12 96 LYS A N 1
ATOM 808 C CA . LYS A 1 96 ? -7.476 -4.518 19.073 1.00 67.12 96 LYS A CA 1
ATOM 809 C C . LYS A 1 96 ? -7.657 -4.165 17.604 1.00 67.12 96 LYS A C 1
ATOM 811 O O . LYS A 1 96 ? -8.779 -4.207 17.115 1.00 67.12 96 LYS A O 1
ATOM 816 N N . LEU A 1 97 ? -6.556 -3.810 16.930 1.00 82.44 97 LEU A N 1
ATOM 817 C CA . LEU A 1 97 ? -6.568 -3.612 15.485 1.00 82.44 97 LEU A CA 1
ATOM 818 C C . LEU A 1 97 ? -6.992 -4.935 14.852 1.00 82.44 97 LEU A C 1
ATOM 820 O O . LEU A 1 97 ? -6.348 -5.965 15.075 1.00 82.44 97 LEU A O 1
ATOM 824 N N . ASP A 1 98 ? -8.076 -4.921 14.081 1.00 88.38 98 ASP A N 1
ATOM 825 C CA . ASP A 1 98 ? -8.447 -6.098 13.314 1.00 88.38 98 ASP A CA 1
ATOM 826 C C . ASP A 1 98 ? -7.464 -6.241 12.149 1.00 88.38 98 ASP A C 1
ATOM 828 O O . ASP A 1 98 ? -7.390 -5.400 11.253 1.00 88.38 98 ASP A O 1
ATOM 832 N N . VAL A 1 99 ? -6.712 -7.342 12.155 1.00 90.06 99 VAL A N 1
ATOM 833 C CA . VAL A 1 99 ? -5.771 -7.729 11.097 1.00 90.06 99 VAL A CA 1
ATOM 834 C C . VAL A 1 99 ? -6.418 -7.689 9.704 1.00 90.06 99 VAL A C 1
ATOM 836 O O . VAL A 1 99 ? -5.741 -7.440 8.707 1.00 90.06 99 VAL A O 1
ATOM 839 N N . LYS A 1 100 ? -7.741 -7.884 9.631 1.00 90.62 100 LYS A N 1
ATOM 840 C CA . LYS A 1 100 ? -8.551 -7.823 8.409 1.00 90.62 100 LYS A CA 1
ATOM 841 C C . LYS A 1 100 ? -8.637 -6.428 7.799 1.00 90.62 100 LYS A C 1
ATOM 843 O O . LYS A 1 100 ? -8.787 -6.323 6.583 1.00 90.62 100 LYS A O 1
ATOM 848 N N . ASN A 1 101 ? -8.502 -5.386 8.612 1.00 91.81 101 ASN A N 1
ATOM 849 C CA . ASN A 1 101 ? -8.586 -3.992 8.181 1.00 91.81 101 ASN A CA 1
ATOM 850 C C . ASN A 1 101 ? -7.208 -3.401 7.882 1.00 91.81 101 ASN A C 1
ATOM 852 O O . ASN A 1 101 ? -7.101 -2.293 7.366 1.00 91.81 101 ASN A O 1
ATOM 856 N N . LEU A 1 102 ? -6.138 -4.143 8.155 1.00 93.62 102 LEU A N 1
ATOM 857 C CA . LEU A 1 102 ? -4.785 -3.688 7.894 1.00 93.62 102 LEU A CA 1
ATOM 858 C C . LEU A 1 102 ? -4.381 -3.949 6.442 1.00 93.62 102 LEU A C 1
ATOM 860 O O . LEU A 1 102 ? -4.543 -5.052 5.913 1.00 93.62 102 LEU A O 1
ATOM 864 N N . VAL A 1 103 ? -3.811 -2.933 5.802 1.00 95.31 103 VAL A N 1
ATOM 865 C CA . VAL A 1 103 ? -3.233 -3.039 4.460 1.00 95.31 103 VAL A CA 1
ATOM 866 C C . VAL A 1 103 ? -1.762 -2.682 4.532 1.00 95.31 103 VAL A C 1
ATOM 868 O O . VAL A 1 103 ? -1.395 -1.585 4.954 1.00 95.31 103 VAL A O 1
ATOM 871 N N . LEU A 1 104 ? -0.924 -3.619 4.102 1.00 94.31 104 LEU A N 1
ATOM 872 C CA . LEU A 1 104 ? 0.501 -3.403 3.936 1.00 94.31 104 LEU A CA 1
ATOM 873 C C . LEU A 1 104 ? 0.785 -2.911 2.519 1.00 94.31 104 LEU A C 1
ATOM 875 O O . LEU A 1 104 ? 0.313 -3.490 1.545 1.00 94.31 104 LEU A O 1
ATOM 879 N N . PHE A 1 105 ? 1.588 -1.862 2.434 1.00 93.44 105 PHE A N 1
ATOM 880 C CA . PHE A 1 105 ? 2.180 -1.315 1.228 1.00 93.44 105 PHE A CA 1
ATOM 881 C C . PHE A 1 105 ? 3.643 -1.723 1.189 1.00 93.44 105 P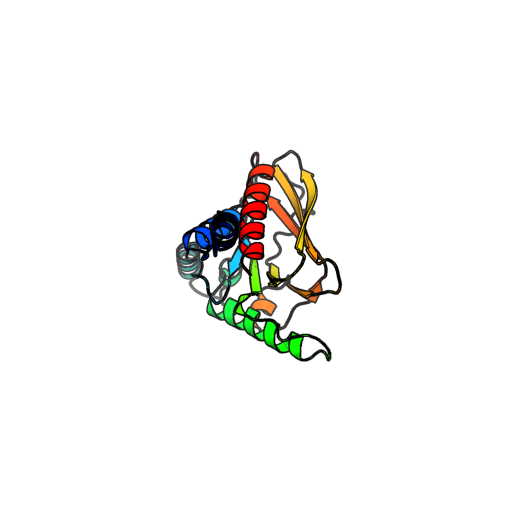HE A C 1
ATOM 883 O O . PHE A 1 105 ? 4.385 -1.422 2.120 1.00 93.44 105 PHE A O 1
ATOM 890 N N . PHE A 1 106 ? 4.055 -2.383 0.116 1.00 89.00 106 PHE A N 1
ATOM 891 C CA . PHE A 1 106 ? 5.434 -2.776 -0.134 1.00 89.00 106 PHE A CA 1
ATOM 892 C C . PHE A 1 106 ? 5.934 -2.046 -1.376 1.00 89.00 106 PHE A C 1
ATOM 894 O O . PHE A 1 106 ? 5.332 -2.187 -2.441 1.00 89.00 106 PHE A O 1
ATOM 901 N N . SER A 1 107 ? 6.979 -1.227 -1.248 1.00 86.12 107 SER A N 1
ATOM 902 C CA . SER A 1 107 ? 7.527 -0.490 -2.388 1.00 86.12 107 SER A CA 1
ATOM 903 C C . SER A 1 107 ? 8.054 -1.461 -3.438 1.00 86.12 107 SER A C 1
ATOM 905 O O . SER A 1 107 ? 8.796 -2.381 -3.099 1.00 86.12 107 SER A O 1
ATOM 907 N N . ILE A 1 108 ? 7.725 -1.223 -4.699 1.00 81.12 108 ILE A N 1
ATOM 908 C CA . ILE A 1 108 ? 8.291 -1.951 -5.834 1.00 81.12 108 ILE A CA 1
ATOM 909 C C . ILE A 1 108 ? 9.038 -0.972 -6.747 1.00 81.12 108 ILE A C 1
ATOM 911 O O . ILE A 1 108 ? 8.698 0.217 -6.764 1.00 81.12 108 ILE A O 1
ATOM 915 N N . PRO A 1 109 ? 10.046 -1.440 -7.504 1.00 75.38 109 PRO A N 1
ATOM 916 C CA . PRO A 1 109 ? 10.733 -0.601 -8.476 1.00 75.38 109 PRO A CA 1
ATOM 917 C C . PRO A 1 109 ? 9.752 0.066 -9.445 1.00 75.38 109 PRO A C 1
ATOM 919 O O . PRO A 1 109 ? 8.773 -0.540 -9.881 1.00 75.38 109 PRO A O 1
ATOM 922 N N . GLN A 1 110 ? 10.028 1.322 -9.785 1.00 72.62 110 GLN A N 1
ATOM 923 C CA . GLN A 1 110 ? 9.323 2.048 -10.836 1.00 72.62 110 GLN A CA 1
ATOM 924 C C . GLN A 1 110 ? 10.290 2.367 -11.967 1.00 72.62 110 GLN A C 1
ATOM 926 O O . GLN A 1 110 ? 11.442 2.721 -11.713 1.00 72.62 110 GLN A O 1
ATOM 931 N N . ASP A 1 111 ? 9.794 2.328 -13.201 1.00 61.28 111 ASP A N 1
ATOM 932 C CA . ASP A 1 111 ? 10.538 2.829 -14.350 1.00 61.28 111 ASP A CA 1
ATOM 933 C C . ASP A 1 111 ? 10.720 4.347 -14.213 1.00 61.28 111 ASP A C 1
ATOM 935 O O . ASP A 1 111 ? 9.810 5.145 -14.479 1.00 61.28 111 ASP A O 1
ATOM 939 N N . LEU A 1 112 ? 11.906 4.767 -13.774 1.00 56.34 112 LEU A N 1
ATOM 940 C CA . LEU A 1 112 ? 12.278 6.175 -13.744 1.00 56.34 112 LEU A CA 1
ATOM 941 C C . LEU A 1 112 ? 12.534 6.650 -15.175 1.00 56.34 112 LEU A C 1
ATOM 943 O O . LEU A 1 112 ? 13.479 6.225 -15.833 1.00 56.34 112 LEU A O 1
ATOM 947 N N . VAL A 1 113 ? 11.681 7.551 -15.665 1.00 47.94 113 VAL A N 1
ATOM 948 C CA . VAL A 1 113 ? 11.825 8.137 -17.004 1.00 47.94 113 VAL A CA 1
ATOM 949 C C . VAL A 1 113 ? 12.456 9.532 -16.899 1.00 47.94 113 VAL A C 1
ATOM 951 O O . VAL A 1 113 ? 11.769 10.498 -16.556 1.00 47.94 113 VAL A O 1
ATOM 954 N N . GLY A 1 114 ? 13.743 9.635 -17.256 1.00 49.31 114 GLY A N 1
ATOM 955 C CA . GLY A 1 114 ? 14.488 10.888 -17.479 1.00 49.31 114 GLY A CA 1
ATOM 956 C C . GLY A 1 114 ? 15.415 11.341 -16.338 1.00 49.31 114 GLY A C 1
ATOM 957 O O . GLY A 1 114 ? 15.430 10.742 -15.267 1.00 49.31 114 GLY A O 1
ATOM 958 N N . ASP A 1 115 ? 16.159 12.433 -16.573 1.00 44.53 115 ASP A N 1
ATOM 959 C CA . ASP A 1 115 ? 17.085 13.077 -15.619 1.00 44.53 115 ASP A CA 1
ATOM 960 C C . ASP A 1 115 ? 16.333 13.777 -14.470 1.00 44.53 115 ASP A C 1
ATOM 962 O O . ASP A 1 115 ? 16.267 15.008 -14.366 1.00 44.53 115 ASP A O 1
ATOM 966 N N . ILE A 1 116 ? 15.686 12.993 -13.611 1.00 52.53 116 ILE A N 1
ATOM 967 C CA . ILE A 1 116 ? 15.163 13.473 -12.334 1.00 52.53 116 ILE A CA 1
ATOM 968 C C . ILE A 1 116 ? 16.349 13.494 -11.358 1.00 52.53 116 ILE A C 1
ATOM 970 O O . ILE A 1 116 ? 17.032 12.478 -11.237 1.00 52.53 116 ILE A O 1
ATOM 974 N N . PRO A 1 117 ? 16.622 14.608 -10.651 1.00 43.34 117 PRO A N 1
ATOM 975 C CA . PRO A 1 117 ? 17.692 14.653 -9.663 1.00 43.34 117 PRO A CA 1
ATOM 976 C C . PRO A 1 117 ? 17.534 13.510 -8.655 1.00 43.34 117 PRO A C 1
ATOM 978 O O . PRO A 1 117 ? 16.546 13.454 -7.915 1.00 43.34 117 PRO A O 1
ATOM 981 N N . ILE A 1 118 ? 18.528 12.620 -8.636 1.00 44.59 118 ILE A N 1
ATOM 982 C CA . ILE A 1 118 ? 18.604 11.407 -7.803 1.00 44.59 118 ILE A CA 1
ATOM 983 C C . ILE A 1 118 ? 18.314 11.724 -6.324 1.00 44.59 118 ILE A C 1
ATOM 985 O O . ILE A 1 118 ? 17.695 10.930 -5.627 1.00 44.59 118 ILE A O 1
ATOM 989 N N . ALA A 1 119 ? 18.632 12.941 -5.872 1.00 38.81 119 ALA A N 1
ATOM 990 C CA . ALA A 1 119 ? 18.378 13.423 -4.514 1.00 38.81 119 ALA A CA 1
ATOM 991 C C . ALA A 1 119 ? 16.889 13.551 -4.109 1.00 38.81 119 ALA A C 1
ATOM 993 O O . ALA A 1 119 ? 16.609 13.864 -2.957 1.00 38.81 119 ALA A O 1
ATOM 994 N N . THR A 1 120 ? 15.929 13.356 -5.021 1.00 42.19 120 THR A N 1
ATOM 995 C CA . THR A 1 120 ? 14.482 13.449 -4.714 1.00 42.19 120 THR A CA 1
ATOM 996 C C . THR A 1 120 ? 13.711 12.145 -4.869 1.00 42.19 120 THR A C 1
ATOM 998 O O . THR A 1 120 ? 12.537 12.096 -4.509 1.00 42.19 120 THR A O 1
ATOM 1001 N N . VAL A 1 121 ? 14.353 11.094 -5.376 1.00 45.47 121 VAL A N 1
ATOM 1002 C CA . VAL A 1 121 ? 13.732 9.782 -5.542 1.00 45.47 121 VAL A CA 1
ATOM 1003 C C . VAL A 1 121 ? 14.466 8.814 -4.633 1.00 45.47 121 VAL A C 1
ATOM 1005 O O . VAL A 1 121 ? 15.298 8.023 -5.062 1.00 45.47 121 VAL A O 1
ATOM 1008 N N . GLU A 1 122 ? 14.160 8.890 -3.346 1.00 45.59 122 GLU A N 1
ATOM 1009 C CA . GLU A 1 122 ? 14.405 7.771 -2.451 1.00 45.59 122 GLU A CA 1
ATOM 1010 C C . GLU A 1 122 ? 13.510 6.604 -2.916 1.00 45.59 122 GLU A C 1
ATOM 1012 O O . GLU A 1 122 ? 12.419 6.384 -2.396 1.00 45.59 122 GLU A O 1
ATOM 1017 N N . THR A 1 123 ? 13.956 5.839 -3.922 1.00 47.47 123 THR A N 1
ATOM 1018 C CA . THR A 1 123 ? 13.534 4.448 -4.183 1.00 47.47 123 THR A CA 1
ATOM 1019 C C . THR A 1 123 ? 14.036 3.565 -3.042 1.00 47.47 123 THR A C 1
ATOM 1021 O O . THR A 1 123 ? 14.761 2.593 -3.239 1.00 47.47 123 THR A O 1
ATOM 1024 N N . VAL A 1 124 ? 13.746 3.964 -1.810 1.00 56.38 124 VAL A N 1
ATOM 1025 C CA . VAL A 1 124 ? 14.174 3.247 -0.624 1.00 56.38 124 VAL A CA 1
ATOM 1026 C C . VAL A 1 124 ? 13.158 2.138 -0.439 1.00 56.38 124 VAL A C 1
ATOM 1028 O O . VAL A 1 124 ? 11.964 2.420 -0.306 1.00 56.38 124 VAL A O 1
ATOM 1031 N N . SER A 1 125 ? 13.642 0.895 -0.493 1.00 68.81 125 SER A N 1
ATOM 1032 C CA . SER A 1 125 ? 12.897 -0.337 -0.234 1.00 68.81 125 SER A CA 1
ATOM 1033 C C . SER A 1 125 ? 12.166 -0.230 1.104 1.00 68.81 125 SER A C 1
ATOM 1035 O O . SER A 1 125 ? 12.691 -0.579 2.159 1.00 68.81 125 SER A O 1
ATOM 1037 N N . SER A 1 126 ? 10.957 0.309 1.061 1.00 82.12 126 SER A N 1
ATOM 1038 C CA . SER A 1 126 ? 10.180 0.704 2.219 1.00 82.12 126 SER A CA 1
ATOM 1039 C C . SER A 1 126 ? 8.868 -0.049 2.239 1.00 82.12 126 SER A C 1
ATOM 1041 O O . SER A 1 126 ? 8.326 -0.480 1.219 1.00 82.12 126 SER A O 1
ATOM 1043 N N . PHE A 1 127 ? 8.337 -0.206 3.438 1.00 88.38 127 PHE A N 1
ATOM 1044 C CA . PHE A 1 127 ? 6.984 -0.683 3.609 1.00 88.38 127 PHE A CA 1
ATOM 1045 C C . PHE A 1 127 ? 6.281 0.143 4.668 1.00 88.38 127 PHE A C 1
ATOM 1047 O O . PHE A 1 127 ? 6.904 0.703 5.577 1.00 88.38 127 PHE A O 1
ATOM 1054 N N . PHE A 1 128 ? 4.961 0.173 4.575 1.00 91.25 128 PHE A N 1
ATOM 1055 C CA . PHE A 1 128 ? 4.139 0.700 5.644 1.00 91.25 128 PHE A CA 1
ATOM 1056 C C . PHE A 1 128 ? 2.817 -0.044 5.767 1.00 91.25 128 PHE A C 1
ATOM 1058 O O . PHE A 1 128 ? 2.373 -0.699 4.830 1.00 91.25 128 PHE A O 1
ATOM 1065 N N . VAL A 1 129 ? 2.204 0.024 6.944 1.00 93.12 129 VAL A N 1
ATOM 1066 C CA . VAL A 1 129 ? 0.908 -0.592 7.237 1.00 93.12 129 VAL A CA 1
ATOM 1067 C C . VAL A 1 129 ? -0.050 0.495 7.693 1.00 93.12 129 VAL A C 1
ATOM 1069 O O . VAL A 1 129 ? 0.277 1.264 8.597 1.00 93.12 129 VAL A O 1
ATOM 1072 N N . VAL A 1 130 ? -1.228 0.532 7.078 1.00 92.94 130 VAL A N 1
ATOM 1073 C CA . VAL A 1 130 ? -2.335 1.432 7.434 1.00 92.94 130 VAL A CA 1
ATOM 1074 C C . VAL A 1 130 ? -3.547 0.615 7.875 1.00 92.94 130 VAL A C 1
ATOM 1076 O O . VAL A 1 130 ? -3.688 -0.533 7.448 1.00 92.94 130 VAL A O 1
ATOM 1079 N N . ASN A 1 131 ? -4.430 1.194 8.691 1.00 91.44 131 ASN A N 1
ATOM 1080 C CA . ASN A 1 131 ? -5.747 0.621 8.969 1.00 91.44 131 ASN A CA 1
ATOM 1081 C C . ASN A 1 131 ? -6.790 1.261 8.032 1.00 91.44 131 ASN A C 1
ATOM 1083 O O . ASN A 1 131 ? -6.804 2.471 7.839 1.00 91.44 131 ASN A O 1
ATOM 1087 N N . LEU A 1 132 ? -7.656 0.458 7.416 1.00 90.62 132 LEU A N 1
ATOM 1088 C CA . LEU A 1 132 ? -8.728 0.927 6.533 1.00 90.62 132 LEU A CA 1
ATOM 1089 C C . LEU A 1 132 ? -9.821 1.712 7.269 1.00 90.62 132 LEU A C 1
ATOM 1091 O O . LEU A 1 132 ? -10.491 2.518 6.629 1.00 90.62 132 LEU A O 1
ATOM 1095 N N . GLU A 1 133 ? -9.966 1.510 8.580 1.00 88.19 133 GLU A N 1
ATOM 1096 C CA . GLU A 1 133 ? -10.900 2.257 9.443 1.00 88.19 133 GLU A CA 1
ATOM 1097 C C . GLU A 1 133 ? -10.421 3.680 9.761 1.00 88.19 133 GLU A C 1
ATOM 1099 O O . GLU A 1 133 ? -11.165 4.494 10.308 1.00 88.19 133 GLU A O 1
ATOM 1104 N N . ASP A 1 134 ? -9.164 3.989 9.449 1.00 87.25 134 ASP A N 1
ATOM 1105 C CA . ASP A 1 134 ? -8.587 5.293 9.719 1.00 87.25 134 ASP A CA 1
ATOM 1106 C C . ASP A 1 134 ? -9.129 6.388 8.792 1.00 87.25 134 ASP A C 1
ATOM 1108 O O . ASP A 1 134 ? -9.366 6.169 7.603 1.00 87.25 134 ASP A O 1
ATOM 1112 N N . ASP A 1 135 ? -9.195 7.629 9.288 1.00 88.00 135 ASP A N 1
ATOM 1113 C CA . ASP A 1 135 ? -9.422 8.809 8.441 1.00 88.00 135 ASP A CA 1
ATOM 1114 C C . ASP A 1 135 ? -8.131 9.192 7.693 1.00 88.00 135 ASP A C 1
ATOM 1116 O O . ASP A 1 135 ? -7.398 10.112 8.075 1.00 88.00 135 ASP A O 1
ATOM 1120 N N . LEU A 1 136 ? -7.821 8.432 6.638 1.00 91.50 136 LEU A N 1
ATOM 1121 C CA . LEU A 1 136 ? -6.632 8.631 5.808 1.00 91.50 136 LEU A CA 1
ATOM 1122 C C . LEU A 1 136 ? -6.838 9.741 4.769 1.00 91.50 136 LEU A C 1
ATOM 1124 O O . LEU A 1 136 ? -7.726 9.699 3.904 1.00 91.50 136 LEU A O 1
ATOM 1128 N N . LYS A 1 137 ? -5.923 10.711 4.768 1.00 92.94 137 LYS A N 1
ATOM 1129 C CA . LYS A 1 137 ? -5.838 11.774 3.767 1.00 92.94 137 LYS A CA 1
ATOM 1130 C C . LYS A 1 137 ? -4.740 11.465 2.753 1.00 92.94 137 LYS A C 1
ATOM 1132 O O . LYS A 1 137 ? -3.625 11.120 3.107 1.00 92.94 137 LYS A O 1
ATOM 1137 N N . PHE A 1 138 ? -5.068 11.653 1.475 1.00 93.69 138 PHE A N 1
ATOM 1138 C CA . PHE A 1 138 ? -4.141 11.494 0.353 1.00 93.69 138 PHE A CA 1
A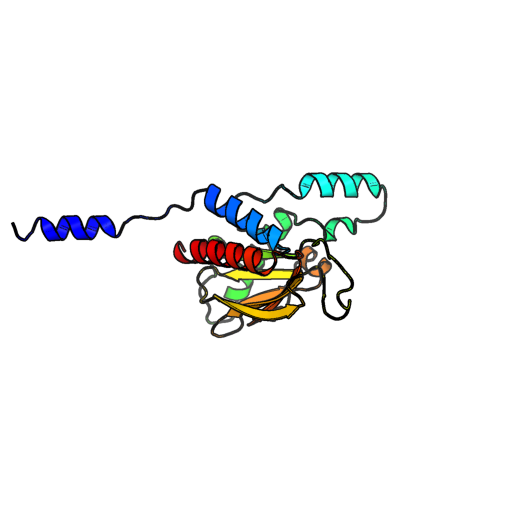TOM 1139 C C . PHE A 1 138 ? -3.877 12.855 -0.286 1.00 93.69 138 PHE A C 1
ATOM 1141 O O . PHE A 1 138 ? -4.817 13.463 -0.826 1.00 93.69 138 PHE A O 1
ATOM 1148 N N . SER A 1 139 ? -2.622 13.289 -0.280 1.00 92.19 139 SER A N 1
ATOM 1149 C CA . SER A 1 139 ? -2.200 14.614 -0.741 1.00 92.19 139 SER A CA 1
ATOM 1150 C C . SER A 1 139 ? -1.136 14.524 -1.839 1.00 92.19 139 SER A C 1
ATOM 1152 O O . SER A 1 139 ? -0.496 13.491 -2.031 1.00 92.19 139 SER A O 1
ATOM 1154 N N . VAL A 1 140 ? -1.016 15.598 -2.624 1.00 91.75 140 VAL A N 1
ATOM 1155 C CA . VAL A 1 140 ? 0.063 15.787 -3.601 1.00 91.75 140 VAL A CA 1
ATOM 1156 C C . VAL A 1 140 ? 0.867 16.984 -3.126 1.00 91.75 140 VAL A C 1
ATOM 1158 O O . VAL A 1 140 ? 0.371 18.106 -3.204 1.00 91.75 140 VAL A O 1
ATOM 1161 N N . GLU A 1 141 ? 2.092 16.736 -2.683 1.00 87.69 141 GLU A N 1
ATOM 1162 C CA . GLU A 1 141 ? 2.970 17.751 -2.099 1.00 87.69 141 GLU A CA 1
ATOM 1163 C C . GLU A 1 141 ? 3.706 18.532 -3.185 1.00 87.69 141 GLU A C 1
ATOM 1165 O O . GLU A 1 141 ? 3.805 19.758 -3.153 1.00 87.69 141 GLU A O 1
ATOM 1170 N N . LYS A 1 142 ? 4.200 17.826 -4.210 1.00 85.19 142 LYS A N 1
ATOM 1171 C CA . LYS A 1 142 ? 4.972 18.444 -5.294 1.00 85.19 142 LYS A CA 1
ATOM 1172 C C . LYS A 1 142 ? 4.801 17.701 -6.608 1.00 85.19 142 LYS A C 1
ATOM 1174 O O . LYS A 1 142 ? 4.625 16.490 -6.642 1.00 85.19 142 LYS A O 1
ATOM 1179 N N . SER A 1 143 ? 4.842 18.428 -7.722 1.00 84.75 143 SER A N 1
ATOM 1180 C CA . SER A 1 143 ? 4.778 17.864 -9.077 1.00 84.75 143 SER A CA 1
ATOM 1181 C C . SER A 1 143 ? 5.995 18.287 -9.892 1.00 84.75 143 SER A C 1
ATOM 1183 O O . SER A 1 143 ? 6.302 19.474 -9.972 1.00 84.75 143 SER A O 1
ATOM 1185 N N . TYR A 1 144 ? 6.626 17.338 -10.577 1.00 81.38 144 TYR A N 1
ATOM 1186 C CA . TYR A 1 144 ? 7.813 17.559 -11.400 1.00 81.38 144 TYR A CA 1
ATOM 1187 C C . TYR A 1 144 ? 7.486 17.289 -12.859 1.00 81.38 144 TYR A C 1
ATOM 1189 O O . TYR A 1 144 ? 7.266 16.142 -13.239 1.00 81.38 144 TYR A O 1
ATOM 1197 N N . LYS A 1 145 ? 7.401 18.354 -13.670 1.00 74.06 145 LYS A N 1
ATOM 1198 C CA . LYS A 1 145 ? 7.282 18.319 -15.146 1.00 74.06 145 LYS A CA 1
ATOM 1199 C C . LYS A 1 145 ? 6.305 17.261 -15.710 1.00 74.06 145 LYS A C 1
ATOM 1201 O O . LYS A 1 145 ? 6.492 16.767 -16.813 1.00 74.06 145 LYS A O 1
ATOM 1206 N N . LYS A 1 146 ? 5.240 16.929 -14.965 1.00 72.88 146 LYS A N 1
ATOM 1207 C CA . LYS A 1 146 ? 4.268 15.853 -15.262 1.00 72.88 146 LYS A CA 1
ATOM 1208 C C . LYS A 1 146 ? 4.864 14.436 -15.377 1.00 72.88 146 LYS A C 1
ATOM 1210 O O . LYS A 1 146 ? 4.148 13.567 -15.856 1.00 72.88 146 LYS A O 1
ATOM 1215 N N . ILE A 1 147 ? 6.103 14.206 -14.944 1.00 77.06 147 ILE A N 1
ATOM 1216 C CA . ILE A 1 147 ? 6.791 12.902 -14.989 1.00 77.06 147 ILE A CA 1
ATOM 1217 C C . ILE A 1 147 ? 6.846 12.212 -13.623 1.00 77.06 147 ILE A C 1
ATOM 1219 O O . ILE A 1 147 ? 6.767 10.985 -13.554 1.00 77.06 147 ILE A O 1
ATOM 1223 N N . ALA A 1 148 ? 6.910 13.008 -12.552 1.00 82.69 148 ALA A N 1
ATOM 1224 C CA . ALA A 1 148 ? 6.939 12.531 -11.177 1.00 82.69 148 ALA A CA 1
ATOM 1225 C C . ALA A 1 148 ? 6.136 13.442 -10.242 1.00 82.69 148 ALA A C 1
ATOM 1227 O O . ALA A 1 148 ? 5.890 14.618 -10.544 1.00 82.69 148 ALA A O 1
ATOM 1228 N N . MET A 1 149 ? 5.712 12.897 -9.106 1.00 86.19 149 MET A N 1
ATOM 1229 C CA . MET A 1 149 ? 4.997 13.614 -8.055 1.00 86.19 149 MET A CA 1
ATOM 1230 C C . MET A 1 149 ? 5.370 13.081 -6.677 1.00 86.19 149 MET A C 1
ATOM 1232 O O . MET A 1 149 ? 5.320 11.873 -6.473 1.00 86.19 149 MET A O 1
ATOM 1236 N N . ASN A 1 150 ? 5.614 13.983 -5.728 1.00 88.12 150 ASN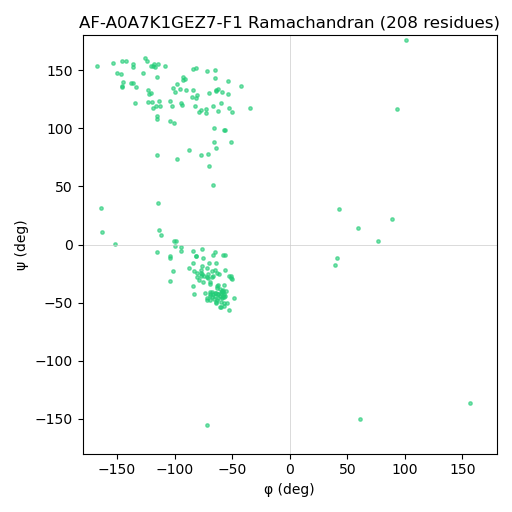 A N 1
ATOM 1237 C CA . ASN A 1 150 ? 5.663 13.627 -4.314 1.00 88.12 150 ASN A CA 1
ATOM 1238 C C . ASN A 1 150 ? 4.235 13.652 -3.780 1.00 88.12 150 ASN A C 1
ATOM 1240 O O . ASN A 1 150 ? 3.504 14.629 -3.975 1.00 88.12 150 ASN A O 1
ATOM 1244 N N . CYS A 1 151 ? 3.840 12.557 -3.156 1.00 90.94 151 CYS A N 1
ATOM 1245 C CA . CYS A 1 151 ? 2.529 12.344 -2.574 1.00 90.94 151 CYS A CA 1
ATOM 1246 C C . CYS A 1 151 ? 2.698 11.950 -1.110 1.00 90.94 151 CYS A C 1
ATOM 1248 O O . CYS A 1 151 ? 3.761 11.476 -0.714 1.00 90.94 151 CYS A O 1
ATOM 1250 N N . SER A 1 152 ? 1.636 12.097 -0.328 1.00 91.69 152 SER A N 1
ATOM 1251 C CA . SER A 1 152 ? 1.611 11.578 1.032 1.00 91.69 152 SER A CA 1
ATOM 1252 C C . SER A 1 152 ? 0.294 10.889 1.363 1.00 91.69 152 SER A C 1
ATOM 1254 O O . SER A 1 152 ? -0.762 11.182 0.781 1.00 91.69 152 SER A O 1
ATOM 1256 N N . ILE A 1 153 ? 0.381 9.941 2.294 1.00 92.81 153 ILE A N 1
ATOM 1257 C CA . ILE A 1 153 ? -0.750 9.397 3.043 1.00 92.81 153 ILE A CA 1
ATOM 1258 C C . ILE A 1 153 ? -0.552 9.822 4.490 1.00 92.81 153 ILE A C 1
ATOM 1260 O O . ILE A 1 153 ? 0.488 9.531 5.076 1.00 92.81 153 ILE A O 1
ATOM 1264 N N . SER A 1 154 ? -1.537 10.509 5.058 1.00 92.50 154 SER A N 1
ATOM 1265 C CA . SER A 1 154 ? -1.503 10.966 6.446 1.00 92.50 154 SER A CA 1
ATOM 1266 C C . SER A 1 154 ? -2.740 10.545 7.222 1.00 92.50 154 SER A C 1
ATOM 1268 O O . SER A 1 154 ? -3.841 10.456 6.673 1.00 92.50 154 SER A O 1
ATOM 1270 N N . HIS A 1 155 ? -2.544 10.302 8.515 1.00 86.25 155 HIS A N 1
ATOM 1271 C CA . HIS A 1 155 ? -3.610 10.076 9.480 1.00 86.25 155 HIS A CA 1
ATOM 1272 C C . HIS A 1 155 ? -4.002 11.384 10.158 1.00 86.25 155 HIS A C 1
ATOM 1274 O O . HIS A 1 155 ? -3.152 12.215 10.493 1.00 86.25 155 HIS A O 1
ATOM 1280 N N . LYS A 1 156 ? -5.298 11.564 10.398 1.00 76.69 156 LYS A N 1
ATOM 1281 C CA . LYS A 1 156 ? -5.809 12.691 11.171 1.00 76.69 156 LYS A CA 1
ATOM 1282 C C . LYS A 1 156 ? -5.825 12.336 12.664 1.00 76.69 156 LYS A C 1
ATOM 1284 O O . LYS A 1 156 ? -6.860 11.984 13.218 1.00 76.69 156 LYS A O 1
ATOM 1289 N N . GLY A 1 157 ? -4.678 12.445 13.336 1.00 74.69 157 GLY A N 1
ATOM 1290 C CA . GLY A 1 157 ? -4.610 12.177 14.774 1.00 74.69 157 GLY A CA 1
ATOM 1291 C C . GLY A 1 157 ? -3.231 11.787 15.297 1.00 74.69 157 GLY A C 1
ATOM 1292 O O . GLY A 1 157 ? -2.222 12.429 15.002 1.00 74.69 157 GLY A O 1
ATOM 1293 N N . LYS A 1 158 ? -3.213 10.771 16.166 1.00 72.62 158 LYS A N 1
ATOM 1294 C CA . LYS A 1 158 ? -1.985 10.225 16.758 1.00 72.62 158 LYS A CA 1
ATOM 1295 C C . LYS A 1 158 ? -1.312 9.245 15.785 1.00 72.62 158 LYS A C 1
ATOM 1297 O O . LYS A 1 158 ? -2.030 8.553 15.067 1.00 72.62 158 LYS A O 1
ATOM 1302 N N . PRO A 1 159 ? 0.026 9.084 15.859 1.00 72.81 159 PRO A N 1
ATOM 1303 C CA . PRO A 1 159 ? 0.750 8.146 15.004 1.00 72.81 159 PRO A CA 1
ATOM 1304 C C . PRO A 1 159 ? 0.170 6.739 15.082 1.00 72.81 159 PRO A C 1
ATOM 1306 O O . PRO A 1 159 ? -0.036 6.191 16.178 1.00 72.81 159 PRO A O 1
ATOM 1309 N N . ASN A 1 160 ? -0.086 6.161 13.910 1.00 83.44 160 ASN A N 1
ATOM 1310 C CA . ASN A 1 160 ? -0.674 4.832 13.797 1.00 83.44 160 ASN A CA 1
ATOM 1311 C C . ASN A 1 160 ? -0.297 4.059 12.520 1.00 83.44 160 ASN A C 1
ATOM 1313 O O . ASN A 1 160 ? -0.732 2.920 12.364 1.00 83.44 160 ASN A O 1
ATOM 1317 N N . MET A 1 161 ? 0.524 4.633 11.637 1.00 88.94 161 MET A N 1
ATOM 1318 C CA . MET A 1 161 ? 1.050 3.909 10.487 1.00 88.94 161 MET A CA 1
ATOM 1319 C C . MET A 1 161 ? 2.404 3.319 10.847 1.00 88.94 161 MET A C 1
ATOM 1321 O O . MET A 1 161 ? 3.338 4.056 11.169 1.00 88.94 161 MET A O 1
ATOM 1325 N N . LEU A 1 162 ? 2.528 1.995 10.783 1.00 90.06 162 LEU A N 1
ATOM 1326 C CA . LEU A 1 162 ? 3.833 1.347 10.867 1.00 90.06 162 LEU A CA 1
ATOM 1327 C C . LEU A 1 162 ? 4.597 1.660 9.585 1.00 90.06 162 LEU A C 1
ATOM 1329 O O . LEU A 1 162 ? 4.058 1.439 8.513 1.00 90.06 162 LEU A O 1
ATOM 1333 N N . TYR A 1 163 ? 5.835 2.122 9.678 1.00 89.00 163 TYR A N 1
ATOM 1334 C CA . TYR A 1 163 ? 6.675 2.489 8.544 1.00 89.00 163 TYR A CA 1
ATOM 1335 C C . TYR A 1 163 ? 8.101 1.989 8.753 1.00 89.00 163 TYR A C 1
ATOM 1337 O O . TYR A 1 163 ? 8.662 2.129 9.839 1.00 89.00 163 TYR A O 1
ATOM 1345 N N . ASN A 1 164 ? 8.731 1.462 7.710 1.00 86.00 164 ASN A N 1
ATOM 1346 C CA . ASN A 1 164 ? 10.147 1.123 7.740 1.00 86.00 164 ASN A CA 1
ATOM 1347 C C . ASN A 1 164 ? 10.793 1.327 6.363 1.00 86.00 164 ASN A C 1
ATOM 1349 O O . ASN A 1 164 ? 10.151 1.104 5.341 1.00 86.00 164 ASN A O 1
ATOM 1353 N N . ILE A 1 165 ? 12.067 1.719 6.360 1.00 79.31 165 ILE A N 1
ATOM 1354 C CA . ILE A 1 165 ? 12.930 1.871 5.175 1.00 79.31 165 ILE A CA 1
ATOM 1355 C C . ILE A 1 165 ? 13.940 0.733 5.009 1.00 79.31 165 ILE A C 1
ATOM 1357 O O . ILE A 1 165 ? 14.627 0.654 3.998 1.00 79.31 165 ILE A O 1
ATOM 1361 N N . PHE A 1 166 ? 14.080 -0.125 6.018 1.00 73.38 166 PHE A N 1
ATOM 1362 C CA . PHE A 1 166 ? 15.056 -1.199 6.033 1.00 73.38 166 PHE A CA 1
ATOM 1363 C C . PHE A 1 166 ? 14.366 -2.530 5.757 1.00 73.38 166 PHE A C 1
ATOM 1365 O O . PHE A 1 166 ? 13.711 -3.119 6.619 1.00 73.38 166 PHE A O 1
ATOM 1372 N N . TRP A 1 167 ? 14.568 -3.055 4.553 1.00 67.12 167 TRP A N 1
ATOM 1373 C CA . TRP A 1 167 ? 14.061 -4.369 4.154 1.00 67.12 167 TRP A CA 1
ATOM 1374 C C . TRP A 1 167 ? 14.552 -5.500 5.082 1.00 67.12 167 TRP A C 1
ATOM 1376 O O . TRP A 1 167 ? 13.799 -6.423 5.381 1.00 67.12 167 TRP A O 1
ATOM 1386 N N . ARG A 1 168 ? 15.785 -5.425 5.613 1.00 65.31 168 ARG A N 1
ATOM 1387 C CA . ARG A 1 168 ? 16.295 -6.435 6.564 1.00 65.31 168 ARG A CA 1
ATOM 1388 C C . ARG A 1 168 ? 15.449 -6.462 7.833 1.00 65.31 168 ARG A C 1
ATOM 1390 O O . ARG A 1 168 ? 15.202 -7.523 8.398 1.00 65.31 168 ARG A O 1
ATOM 1397 N N . GLU A 1 169 ? 14.946 -5.301 8.248 1.00 66.69 169 GLU A N 1
ATOM 1398 C CA . GLU A 1 169 ? 14.040 -5.184 9.387 1.00 66.69 169 GLU A CA 1
ATOM 1399 C C . GLU A 1 169 ? 12.628 -5.680 9.067 1.00 66.69 169 GLU A C 1
ATOM 1401 O O . GLU A 1 169 ? 11.948 -6.174 9.969 1.00 66.69 169 GLU A O 1
ATOM 1406 N N . PHE A 1 170 ? 12.194 -5.627 7.799 1.00 67.06 170 PHE A N 1
ATOM 1407 C CA . PHE A 1 170 ? 10.976 -6.309 7.342 1.00 67.06 170 PHE A CA 1
ATOM 1408 C C . PHE A 1 170 ? 11.060 -7.823 7.591 1.00 67.06 170 PHE A C 1
ATOM 1410 O O . PHE A 1 170 ? 10.093 -8.411 8.080 1.00 67.06 170 PHE A O 1
ATOM 1417 N N . MET A 1 171 ? 12.222 -8.432 7.345 1.00 65.00 171 MET A N 1
ATOM 1418 C CA . MET A 1 171 ? 12.426 -9.881 7.477 1.00 65.00 171 MET A CA 1
ATOM 1419 C C . MET A 1 171 ? 12.744 -10.329 8.901 1.00 65.00 171 MET A C 1
ATOM 1421 O O . MET A 1 171 ? 12.266 -11.372 9.330 1.00 65.00 171 MET A O 1
ATOM 1425 N N . SER A 1 172 ? 13.485 -9.529 9.670 1.00 66.81 172 SER A N 1
ATOM 1426 C CA . SER A 1 172 ? 13.867 -9.880 11.046 1.00 66.81 172 SER A CA 1
ATOM 1427 C C . SER A 1 172 ? 12.740 -9.719 12.074 1.00 66.81 172 SER A C 1
ATOM 1429 O O . SER A 1 172 ? 12.932 -10.004 13.254 1.00 66.81 172 SER A O 1
ATOM 1431 N N . GLY A 1 173 ? 11.568 -9.222 11.665 1.00 65.25 173 GLY A N 1
ATOM 1432 C CA . GLY A 1 173 ? 10.432 -8.992 12.565 1.00 65.25 173 GLY A CA 1
ATOM 1433 C C . GLY A 1 173 ? 10.557 -7.738 13.441 1.00 65.25 173 GLY A C 1
ATOM 1434 O O . GLY A 1 173 ? 9.658 -7.452 14.237 1.00 65.25 173 GLY A O 1
ATOM 1435 N N . ARG A 1 174 ? 11.625 -6.937 13.295 1.00 71.38 174 ARG A N 1
ATOM 1436 C CA . ARG A 1 174 ? 11.759 -5.662 14.014 1.00 71.38 174 ARG A CA 1
ATOM 1437 C C . ARG A 1 174 ? 10.706 -4.677 13.519 1.00 71.38 174 ARG A C 1
ATOM 1439 O O . ARG A 1 174 ? 10.654 -4.352 12.333 1.00 71.38 174 ARG A O 1
ATOM 1446 N N . LEU A 1 175 ? 9.834 -4.218 14.414 1.00 69.00 175 LEU A N 1
ATOM 1447 C CA . LEU A 1 175 ? 8.867 -3.174 14.081 1.00 69.00 175 LEU A CA 1
ATOM 1448 C C . LEU A 1 175 ? 9.613 -1.882 13.737 1.00 69.00 175 LEU A C 1
ATOM 1450 O O . LEU A 1 175 ? 10.533 -1.498 14.454 1.00 69.00 175 LEU A O 1
ATOM 1454 N N . GLY A 1 176 ? 9.230 -1.261 12.621 1.00 78.88 176 GLY A N 1
ATOM 1455 C CA . GLY A 1 176 ? 9.744 0.043 12.221 1.00 78.88 176 GLY A CA 1
ATOM 1456 C C . GLY A 1 176 ? 9.205 1.178 13.094 1.00 78.88 176 GLY A C 1
ATOM 1457 O O . GLY A 1 176 ? 8.788 0.984 14.235 1.00 78.88 176 GLY A O 1
ATOM 1458 N N . LEU A 1 177 ? 9.194 2.383 12.539 1.00 85.81 177 LEU A N 1
ATOM 1459 C CA . LEU A 1 177 ? 8.701 3.590 13.192 1.00 85.81 177 LEU A CA 1
ATOM 1460 C C . LEU A 1 177 ? 7.186 3.712 13.051 1.00 85.81 177 LEU A C 1
ATOM 1462 O O . LEU A 1 177 ? 6.614 3.292 12.050 1.00 85.81 177 LEU A O 1
ATOM 1466 N N . VAL A 1 178 ? 6.540 4.351 14.023 1.00 87.81 178 VAL A N 1
ATOM 1467 C CA . VAL A 1 178 ? 5.137 4.751 13.888 1.00 87.81 178 VAL A CA 1
ATOM 1468 C C . VAL A 1 178 ? 5.095 6.190 13.390 1.00 87.81 178 VAL A C 1
ATOM 1470 O O . VAL A 1 178 ? 5.649 7.084 14.031 1.00 87.81 178 VAL A O 1
ATOM 1473 N N . LYS A 1 179 ? 4.451 6.421 12.247 1.00 88.12 179 LYS A N 1
ATOM 1474 C CA . LYS A 1 179 ? 4.335 7.737 11.614 1.00 88.12 179 LYS A CA 1
ATOM 1475 C C . LYS A 1 179 ? 2.881 8.197 11.524 1.00 88.12 179 LYS A C 1
ATOM 1477 O O . LYS A 1 179 ? 1.951 7.395 11.469 1.00 88.12 179 LYS A O 1
ATOM 1482 N N . ASN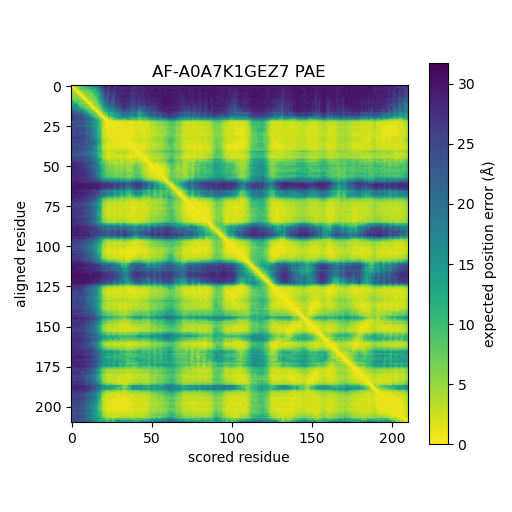 A 1 180 ? 2.717 9.518 11.506 1.00 89.56 180 ASN A N 1
ATOM 1483 C CA . ASN A 1 180 ? 1.465 10.199 11.160 1.00 89.56 180 ASN A CA 1
ATOM 1484 C C . ASN A 1 180 ? 1.329 10.453 9.659 1.00 89.56 180 ASN A C 1
ATOM 1486 O O . ASN A 1 180 ? 0.226 10.668 9.170 1.00 89.56 180 ASN A O 1
ATOM 1490 N N . GLU A 1 181 ? 2.445 10.441 8.938 1.00 91.69 181 GLU A N 1
ATOM 1491 C CA . GLU A 1 181 ? 2.505 10.717 7.512 1.00 91.69 181 GLU A CA 1
ATOM 1492 C C . GLU A 1 181 ? 3.598 9.865 6.871 1.00 91.69 181 GLU A C 1
ATOM 1494 O O . GLU A 1 181 ? 4.694 9.713 7.421 1.00 91.69 181 GLU A O 1
ATOM 1499 N N . VAL A 1 182 ? 3.277 9.286 5.719 1.00 91.00 182 VAL A N 1
ATOM 1500 C CA . VAL A 1 182 ? 4.222 8.594 4.848 1.00 91.00 182 VAL A CA 1
ATOM 1501 C C . VAL A 1 182 ? 4.242 9.327 3.516 1.00 91.00 182 VAL A C 1
ATOM 1503 O O . VAL A 1 182 ? 3.223 9.400 2.827 1.00 91.00 182 VAL A O 1
ATOM 1506 N N . GLU A 1 183 ? 5.405 9.864 3.169 1.00 90.56 183 GLU A N 1
ATOM 1507 C CA . GLU A 1 183 ? 5.669 10.486 1.876 1.00 90.56 183 GLU A CA 1
ATOM 1508 C C . GLU A 1 183 ? 6.251 9.461 0.904 1.00 90.56 183 GLU A C 1
ATOM 1510 O O . GLU A 1 183 ? 7.020 8.583 1.295 1.00 90.56 183 GLU A O 1
ATOM 1515 N N . PHE A 1 184 ? 5.886 9.575 -0.368 1.00 86.44 184 PHE A N 1
ATOM 1516 C CA . PHE A 1 184 ? 6.401 8.721 -1.429 1.00 86.44 184 PHE A CA 1
ATOM 1517 C C . PHE A 1 184 ? 6.369 9.417 -2.783 1.00 86.44 184 PHE A C 1
ATOM 1519 O O . PHE A 1 184 ? 5.572 10.326 -3.038 1.00 86.44 184 PHE A O 1
ATOM 1526 N N . THR A 1 185 ? 7.228 8.946 -3.680 1.00 85.81 185 THR A N 1
ATOM 1527 C CA . THR A 1 185 ? 7.300 9.448 -5.049 1.00 85.81 185 THR A CA 1
ATOM 1528 C C . THR A 1 185 ? 6.552 8.516 -5.985 1.00 85.81 185 THR A C 1
ATOM 1530 O O . THR A 1 185 ? 6.752 7.309 -5.978 1.00 85.81 185 THR A O 1
ATOM 1533 N N . VAL A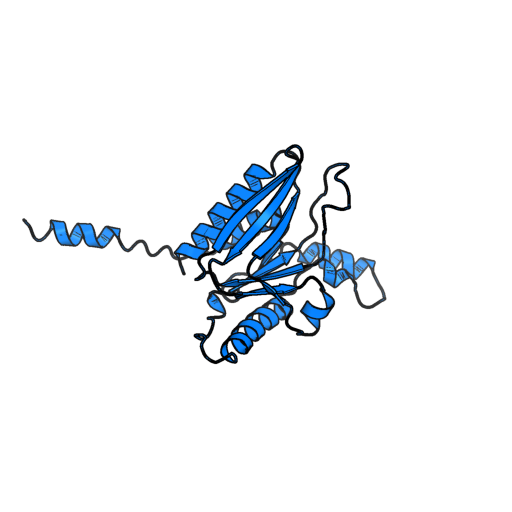 1 186 ? 5.700 9.094 -6.827 1.00 86.19 186 VAL A N 1
ATOM 1534 C CA . VAL A 1 186 ? 5.071 8.407 -7.953 1.00 86.19 186 VAL A CA 1
ATOM 1535 C C . VAL A 1 186 ? 5.797 8.834 -9.219 1.00 86.19 186 VAL A C 1
ATOM 1537 O O . VAL A 1 186 ? 5.770 10.018 -9.563 1.00 86.19 186 VAL A O 1
ATOM 1540 N N . SER A 1 187 ? 6.402 7.890 -9.935 1.00 80.31 187 SER A N 1
ATOM 1541 C CA . SER A 1 187 ? 7.067 8.116 -11.219 1.00 80.31 187 SER A CA 1
ATOM 1542 C C . SER A 1 187 ? 6.427 7.261 -12.318 1.00 80.31 187 SER A C 1
ATOM 1544 O O . SER A 1 187 ? 6.110 6.093 -12.125 1.00 80.31 187 SER A O 1
ATOM 1546 N N . SER A 1 188 ? 6.086 7.883 -13.452 1.00 68.31 188 SER A N 1
ATOM 1547 C CA . SER A 1 188 ? 5.365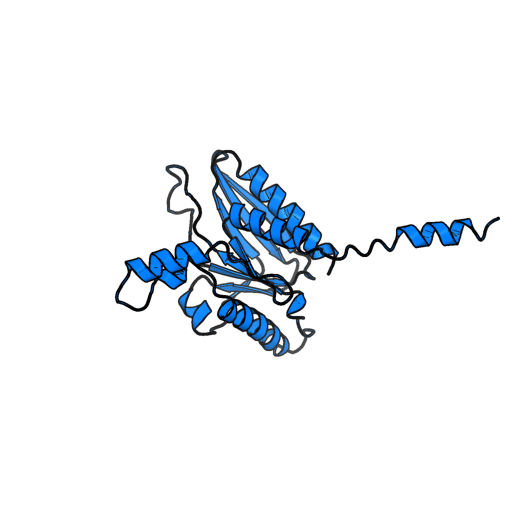 7.195 -14.543 1.00 68.31 188 SER A CA 1
ATOM 1548 C C . SER A 1 188 ? 5.431 7.933 -15.895 1.00 68.31 188 SER A C 1
ATOM 1550 O O . SER A 1 188 ? 4.657 7.643 -16.818 1.00 68.31 188 SER A O 1
ATOM 1552 N N . GLY A 1 189 ? 6.274 8.956 -16.036 1.00 66.19 189 GLY A N 1
ATOM 1553 C CA . GLY A 1 189 ? 6.200 9.835 -17.203 1.00 66.19 189 GLY A CA 1
ATOM 1554 C C . GLY A 1 189 ? 4.841 10.555 -17.288 1.00 66.19 189 GLY A C 1
ATOM 1555 O O . GLY A 1 189 ? 4.191 10.807 -16.272 1.00 66.19 189 GLY A O 1
ATOM 1556 N N . SER A 1 190 ? 4.373 10.869 -18.501 1.00 68.44 190 SER A N 1
ATOM 1557 C CA . SER A 1 190 ? 3.291 11.839 -18.785 1.00 68.44 190 SER A CA 1
ATOM 1558 C C . SER A 1 190 ? 1.912 11.586 -18.138 1.00 68.44 190 SER A C 1
ATOM 1560 O O . SER A 1 190 ? 1.036 12.455 -18.204 1.00 68.44 190 SER A O 1
ATOM 1562 N N . LYS A 1 191 ? 1.687 10.428 -17.498 1.00 82.44 191 LYS A N 1
ATOM 1563 C CA . LYS A 1 191 ? 0.396 10.016 -16.909 1.00 82.44 191 LYS A CA 1
ATOM 1564 C C . LYS A 1 191 ? 0.384 9.955 -15.373 1.00 82.44 191 LYS A C 1
ATOM 1566 O O . LYS A 1 191 ? -0.644 9.566 -14.815 1.00 82.44 191 LYS A O 1
ATOM 1571 N N . VAL A 1 192 ? 1.433 10.419 -14.686 1.00 87.06 192 VAL A N 1
ATOM 1572 C CA . VAL A 1 192 ? 1.578 10.347 -13.212 1.00 87.06 192 VAL A CA 1
ATOM 1573 C C . VAL A 1 192 ? 0.331 10.818 -12.435 1.00 87.06 192 VAL A C 1
ATOM 1575 O O . VAL A 1 192 ? -0.194 10.105 -11.581 1.00 87.06 192 VAL A O 1
ATOM 1578 N N . LYS A 1 193 ? -0.253 11.966 -12.815 1.00 88.62 193 LYS A N 1
ATOM 1579 C CA . LYS A 1 193 ? -1.471 12.519 -12.184 1.00 88.62 193 LYS A CA 1
ATOM 1580 C C . LYS A 1 193 ? -2.695 11.619 -12.347 1.00 88.62 193 LYS A C 1
ATOM 1582 O O . LYS A 1 193 ? -3.566 11.597 -11.476 1.00 88.62 193 LYS A O 1
ATOM 1587 N N . LYS A 1 194 ? -2.815 10.942 -13.494 1.00 91.31 194 LYS A N 1
ATOM 1588 C CA . LYS A 1 194 ? -3.934 10.037 -13.780 1.00 91.31 194 LYS A CA 1
ATOM 1589 C C . LYS A 1 194 ? -3.794 8.775 -12.934 1.00 91.31 194 LYS A C 1
ATOM 1591 O O . LYS A 1 194 ? -4.768 8.417 -12.279 1.00 91.31 194 LYS A O 1
ATOM 1596 N N . LYS A 1 195 ? -2.601 8.174 -12.899 1.00 90.62 195 LYS A N 1
ATOM 1597 C CA . LYS A 1 195 ? -2.314 6.965 -12.114 1.00 90.62 195 LYS A CA 1
ATOM 1598 C C . LYS A 1 195 ? -2.608 7.164 -10.630 1.00 90.62 195 LYS A C 1
ATOM 1600 O O . LYS A 1 195 ? -3.467 6.477 -10.084 1.00 90.62 195 LYS A O 1
ATOM 1605 N N . PHE A 1 196 ? -2.049 8.216 -10.025 1.00 92.62 196 PHE A N 1
ATOM 1606 C CA . PHE A 1 196 ? -2.308 8.527 -8.616 1.00 92.62 196 PHE A CA 1
ATOM 1607 C C . PHE A 1 196 ? -3.798 8.763 -8.317 1.00 92.62 196 PHE A C 1
ATOM 1609 O O . PHE A 1 196 ? -4.331 8.294 -7.312 1.00 92.62 196 PHE A O 1
ATOM 1616 N N . ARG A 1 197 ? -4.521 9.448 -9.214 1.00 94.38 197 ARG A N 1
ATOM 1617 C CA . ARG A 1 197 ? -5.968 9.673 -9.059 1.00 94.38 197 ARG A CA 1
ATOM 1618 C C . ARG A 1 197 ? -6.769 8.372 -9.107 1.00 94.38 197 ARG A C 1
ATOM 1620 O O . ARG A 1 197 ? -7.726 8.238 -8.343 1.00 94.38 197 ARG A O 1
ATOM 1627 N N . VAL A 1 198 ? -6.419 7.460 -10.015 1.00 95.56 198 VAL A N 1
ATOM 1628 C CA . VAL A 1 198 ? -7.075 6.151 -10.153 1.00 95.56 198 VAL A CA 1
ATOM 1629 C C . VAL A 1 198 ? -6.846 5.324 -8.895 1.00 95.56 198 VAL A C 1
ATOM 1631 O O . VAL A 1 198 ? -7.835 4.899 -8.296 1.00 95.56 198 VAL A O 1
ATOM 1634 N N . PHE A 1 199 ? -5.592 5.207 -8.451 1.00 95.69 199 PHE A N 1
ATOM 1635 C CA . PHE A 1 199 ? -5.227 4.543 -7.201 1.00 95.69 199 PHE A CA 1
ATOM 1636 C C . PHE A 1 199 ? -6.021 5.098 -6.015 1.00 95.69 199 PHE A C 1
ATOM 1638 O O . PHE A 1 199 ? -6.786 4.375 -5.380 1.00 95.69 199 PHE A O 1
ATOM 1645 N N . ARG A 1 200 ? -5.956 6.416 -5.780 1.00 95.88 200 ARG A N 1
ATOM 1646 C CA . ARG A 1 200 ? -6.654 7.069 -4.662 1.00 95.88 200 ARG A CA 1
ATOM 1647 C C . ARG A 1 200 ? -8.156 6.788 -4.668 1.00 95.88 200 ARG A C 1
ATOM 1649 O O . ARG A 1 200 ? -8.758 6.605 -3.616 1.00 95.88 200 ARG A O 1
ATOM 1656 N N . ARG A 1 201 ? -8.790 6.791 -5.846 1.00 95.81 201 ARG A N 1
ATOM 1657 C CA . ARG A 1 201 ? -10.227 6.510 -5.983 1.00 95.81 201 ARG A CA 1
ATOM 1658 C C . ARG A 1 201 ? -10.555 5.060 -5.623 1.00 95.81 201 ARG A C 1
ATOM 1660 O O . ARG A 1 201 ? -11.563 4.838 -4.960 1.00 95.81 201 ARG A O 1
ATOM 1667 N N . ARG A 1 202 ? -9.739 4.103 -6.072 1.00 95.44 202 ARG A N 1
ATOM 1668 C CA . ARG A 1 202 ? -9.907 2.673 -5.772 1.00 95.44 202 ARG A CA 1
ATOM 1669 C C . ARG A 1 202 ? -9.662 2.398 -4.287 1.00 95.44 202 ARG A C 1
ATOM 1671 O O . ARG A 1 202 ? -10.508 1.789 -3.646 1.00 95.44 202 ARG A O 1
ATOM 1678 N N . PHE A 1 203 ? -8.606 2.967 -3.707 1.00 94.88 203 PHE A N 1
ATOM 1679 C CA . PHE A 1 203 ? -8.300 2.802 -2.285 1.00 94.88 203 PHE A CA 1
ATOM 1680 C C . PHE A 1 203 ? -9.413 3.364 -1.387 1.00 94.88 203 PHE A C 1
ATOM 1682 O O . PHE A 1 203 ? -9.906 2.684 -0.495 1.00 94.88 203 PHE A O 1
ATOM 1689 N N . LYS A 1 204 ? -9.913 4.572 -1.684 1.00 92.38 204 LYS A N 1
ATOM 1690 C CA . LYS A 1 204 ? -11.053 5.155 -0.953 1.00 92.38 204 LYS A CA 1
ATOM 1691 C C . LYS A 1 204 ? -12.349 4.359 -1.088 1.00 92.38 204 LYS A C 1
ATOM 1693 O O . LYS A 1 204 ? -13.223 4.500 -0.241 1.00 92.38 204 LYS A O 1
ATOM 1698 N N . ARG A 1 205 ? -12.519 3.581 -2.160 1.00 90.94 205 ARG A N 1
ATOM 1699 C CA . ARG A 1 205 ? -13.662 2.671 -2.287 1.00 90.94 205 ARG A CA 1
ATOM 1700 C C . ARG A 1 205 ? -13.532 1.527 -1.287 1.00 90.94 205 ARG A C 1
ATOM 1702 O O . ARG A 1 205 ? -14.506 1.250 -0.607 1.00 90.94 205 ARG A O 1
ATOM 1709 N N . LEU A 1 206 ? -12.337 0.944 -1.164 1.00 88.25 206 LEU A N 1
ATOM 1710 C CA . LEU A 1 206 ? -12.048 -0.118 -0.199 1.00 88.25 206 LEU A CA 1
ATOM 1711 C C . LEU A 1 206 ? -12.311 0.338 1.246 1.00 88.25 206 LEU A C 1
ATOM 1713 O O . LEU A 1 206 ? -13.003 -0.360 1.975 1.00 88.25 206 LEU A O 1
ATOM 1717 N N . MET A 1 207 ? -11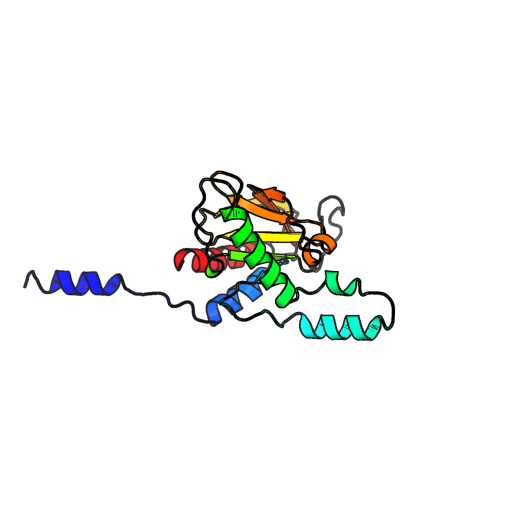.849 1.536 1.619 1.00 86.38 207 MET A N 1
ATOM 1718 C CA . MET A 1 207 ? -12.056 2.097 2.966 1.00 86.38 207 MET A CA 1
ATOM 1719 C C . MET A 1 207 ? -13.529 2.314 3.349 1.00 86.38 207 MET A C 1
ATOM 1721 O O . MET A 1 207 ? -13.843 2.356 4.522 1.00 86.38 207 MET A O 1
ATOM 1725 N N . ARG A 1 208 ? -14.441 2.501 2.385 1.00 82.06 208 ARG A N 1
ATOM 1726 C CA . ARG A 1 208 ? -15.870 2.769 2.667 1.00 82.06 208 ARG A CA 1
ATOM 1727 C C . ARG A 1 208 ? -16.691 1.518 2.971 1.00 82.06 208 ARG A C 1
ATOM 1729 O O . ARG A 1 208 ? -17.879 1.637 3.252 1.00 82.06 208 ARG A O 1
ATOM 1736 N N . VAL A 1 209 ? -16.101 0.349 2.756 1.00 74.94 209 VAL A N 1
ATOM 1737 C CA . VAL A 1 209 ? -16.764 -0.955 2.897 1.00 74.94 209 VAL A CA 1
ATOM 1738 C C . VAL A 1 209 ? -16.329 -1.659 4.187 1.00 74.94 209 VAL A C 1
ATOM 1740 O O . VAL A 1 209 ? -16.936 -2.654 4.573 1.00 74.94 209 VAL A O 1
ATOM 1743 N N . VAL A 1 210 ? -15.282 -1.138 4.827 1.00 62.50 210 VAL A N 1
ATOM 1744 C CA . VAL A 1 210 ? -14.882 -1.467 6.196 1.00 62.50 210 VAL A CA 1
ATOM 1745 C C . VAL A 1 210 ? -15.690 -0.591 7.144 1.00 62.50 210 VAL A C 1
ATOM 1747 O O . VAL A 1 210 ? -16.210 -1.149 8.130 1.00 62.50 210 VAL A O 1
#

pLDDT: mean 75.52, std 17.54, ra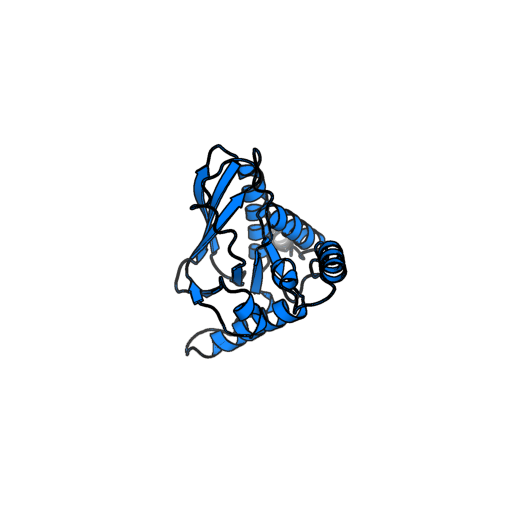nge [36.88, 95.88]

Radius of gyration: 19.44 Å; Cα contacts (8 Å, |Δi|>4): 319; chains: 1; bounding box: 76×37×46 Å

Sequence (210 aa):
MKSLITLLTLFFCLTCYSLNNNDWDELIESAHDIGYCLYNVNKKFCNQHIEEYNRLVKETEDVEPEVHHFVMREEWAKNRVTTWAERVTGWEDRTKLDVKNLVLFFSIPQDLVGDIPIATVETVSSFFVVNLEDDLKFSVEKSYKKIAMNCSISHKGKPNMLYNIFWREFMSGRLGLVKNEVEFTVSSGSKVKKKFRVFRRRFKRLMRVV

Solvent-accessible surface area (backbone atoms only — not comparable to full-atom values): 12149 Å² total; per-residue (Å²): 124,77,72,64,59,62,59,59,63,57,63,72,74,65,78,72,71,72,82,49,70,65,61,53,54,54,34,40,56,30,30,49,56,42,27,24,47,61,47,39,81,85,50,85,79,76,64,87,48,52,65,60,46,54,51,47,59,66,73,52,83,68,74,88,61,73,62,63,66,67,42,90,51,69,70,53,54,49,51,51,48,48,53,50,27,55,57,53,43,70,60,89,82,42,77,72,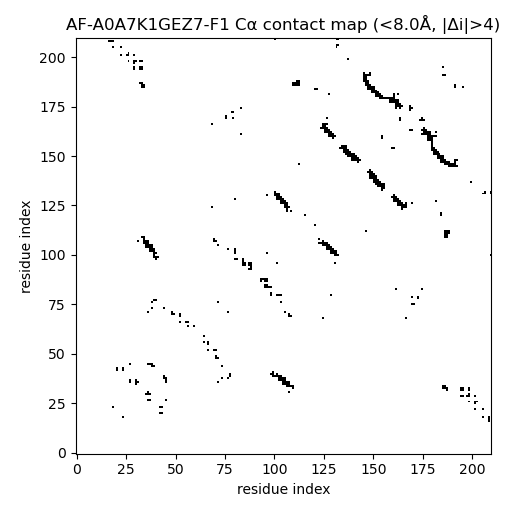52,56,50,73,42,33,39,36,39,37,45,36,91,59,72,76,71,70,97,64,68,69,93,73,58,80,84,55,48,26,38,37,34,43,54,40,84,52,68,70,45,79,49,76,79,45,76,44,94,54,25,34,32,38,29,36,44,30,53,82,71,74,62,68,28,42,33,36,63,52,58,69,36,61,73,71,69,52,78,60,49,69,32,41,61,49,76,48,66,29,46,51,28,89,48,30,72,56,36,51,50,52,25,54,55,44,52,55,51,58,38,72,69,105

Mean predicted aligned error: 10.88 Å

Secondary structure (DSSP, 8-state):
--HHHHHHHHGGG-------HHHHHHHHHHHHTTTEEEE-TTS----TTHHHHHHHHHHH-SSS-GGGGT---HHHHHHHHHHHHHHHTTSSS-----GGGEEEEEE------S---GGG------EEEEETTS-EEEEEEEEETTTEEEEEEEESSS--EEEES-HHHHHTT---EEESEEEEEEE-GGGHHHHHHHHHHHHHHHHTT-